Protein AF-A0A662YKA7-F1 (afdb_monomer_lite)

pLDDT: mean 82.88, std 16.12, range [30.28, 95.62]

Structure (mmCIF, N/CA/C/O backbone):
data_AF-A0A662YKA7-F1
#
_entry.id   AF-A0A662YKA7-F1
#
loop_
_atom_site.group_PDB
_atom_site.id
_atom_site.type_symbol
_atom_site.label_atom_id
_atom_site.label_alt_id
_atom_site.label_comp_id
_atom_site.label_asym_id
_atom_site.label_entity_id
_atom_site.label_seq_id
_atom_site.pdbx_PDB_ins_code
_atom_site.Cartn_x
_atom_site.Cartn_y
_atom_site.Cartn_z
_atom_site.occupancy
_atom_site.B_iso_or_equiv
_atom_site.auth_seq_id
_atom_site.auth_comp_id
_atom_site.auth_asym_id
_atom_site.auth_atom_id
_atom_site.pdbx_PDB_model_num
ATOM 1 N N . MET A 1 1 ? -11.722 -20.634 18.223 1.00 61.16 1 MET A N 1
ATOM 2 C CA . MET A 1 1 ? -13.025 -20.265 18.820 1.00 61.16 1 MET A CA 1
ATOM 3 C C . MET A 1 1 ? -14.072 -19.849 17.788 1.00 61.16 1 MET A C 1
ATOM 5 O O . MET A 1 1 ? -15.154 -20.411 17.823 1.00 61.16 1 MET A O 1
ATOM 9 N N . ALA A 1 2 ? -13.767 -18.965 16.828 1.00 63.75 2 ALA A N 1
ATOM 10 C CA . ALA A 1 2 ? -14.733 -18.543 15.795 1.00 63.75 2 ALA A CA 1
ATOM 11 C C . ALA A 1 2 ? -15.290 -19.673 14.901 1.00 63.75 2 ALA A C 1
ATOM 13 O O . ALA A 1 2 ? -16.371 -19.539 14.342 1.00 63.75 2 ALA A O 1
ATOM 14 N N . LEU A 1 3 ? -14.567 -20.791 14.784 1.00 74.19 3 LEU A N 1
ATOM 15 C CA . LEU A 1 3 ? -14.974 -21.953 13.986 1.00 74.19 3 LEU A CA 1
ATOM 16 C C . LEU A 1 3 ? -15.936 -22.905 14.723 1.00 74.19 3 LEU A C 1
ATOM 18 O O . LEU A 1 3 ? -16.463 -23.830 14.107 1.00 74.19 3 LEU A O 1
ATOM 22 N N . PHE A 1 4 ? -16.160 -22.723 16.031 1.00 76.31 4 PHE A N 1
ATOM 23 C CA . PHE A 1 4 ? -17.068 -23.596 16.776 1.00 76.31 4 PHE A CA 1
ATOM 24 C C . PHE A 1 4 ? -18.517 -23.339 16.360 1.00 76.31 4 PHE A C 1
ATOM 26 O O . PHE A 1 4 ? -18.949 -22.191 16.255 1.00 76.31 4 PHE A O 1
ATOM 33 N N . LYS A 1 5 ? -19.277 -24.421 16.161 1.00 73.88 5 LYS A N 1
ATOM 34 C CA . LYS A 1 5 ? -20.670 -24.381 15.683 1.00 73.88 5 LYS A CA 1
ATOM 35 C C . LYS A 1 5 ? -21.595 -23.545 16.573 1.00 73.88 5 LYS A C 1
ATOM 37 O O . LYS A 1 5 ? -22.548 -22.974 16.066 1.00 73.88 5 LYS A O 1
ATOM 42 N N . GLU A 1 6 ? -21.285 -23.446 17.861 1.00 74.75 6 GLU A N 1
ATOM 43 C CA . GLU A 1 6 ? -22.050 -22.671 18.846 1.00 74.75 6 GLU A CA 1
ATOM 44 C C . GLU A 1 6 ? -21.723 -21.171 18.815 1.00 74.75 6 GLU A C 1
ATOM 46 O O . GLU A 1 6 ? -22.571 -20.340 19.118 1.00 74.75 6 GLU A O 1
ATOM 51 N N . VAL A 1 7 ? -20.499 -20.809 18.414 1.00 73.62 7 VAL A N 1
ATOM 52 C CA . VAL A 1 7 ? -20.004 -19.419 18.423 1.00 73.62 7 VAL A CA 1
ATOM 53 C C . VAL A 1 7 ? -20.185 -18.751 17.060 1.00 73.62 7 VAL A C 1
ATOM 55 O O . VAL A 1 7 ? -20.406 -17.545 16.984 1.00 73.62 7 VAL A O 1
ATOM 58 N N . ARG A 1 8 ? -20.135 -19.528 15.972 1.00 74.31 8 ARG A N 1
ATOM 59 C CA . ARG A 1 8 ? -20.314 -19.039 14.596 1.00 74.31 8 ARG A CA 1
ATOM 60 C C . ARG A 1 8 ? -21.609 -18.227 14.387 1.00 74.31 8 ARG A C 1
ATOM 62 O O . ARG A 1 8 ? -21.513 -17.179 13.752 1.00 74.31 8 ARG A O 1
ATOM 69 N N . PRO A 1 9 ? -22.784 -18.622 14.921 1.00 77.75 9 PRO A N 1
ATOM 70 C CA . PRO A 1 9 ? -24.023 -17.862 14.746 1.00 77.75 9 PRO A CA 1
ATOM 71 C C . PRO A 1 9 ? -24.015 -16.504 15.454 1.00 77.75 9 PRO A C 1
ATOM 73 O O . PRO A 1 9 ? -24.740 -15.606 15.043 1.00 77.75 9 PRO A O 1
ATOM 76 N N . LEU A 1 10 ? -23.192 -16.338 16.498 1.00 79.00 10 LEU A N 1
ATOM 77 C CA . LEU A 1 10 ? -23.115 -15.093 17.266 1.00 79.00 10 LEU A CA 1
ATOM 78 C C . LEU A 1 10 ? -22.392 -13.977 16.506 1.00 79.00 10 LEU A C 1
ATOM 80 O O . LEU A 1 10 ? -22.532 -12.818 16.877 1.00 79.00 10 LEU A O 1
ATOM 84 N N . GLN A 1 11 ? -21.579 -14.317 15.494 1.00 83.44 11 GLN A N 1
ATOM 85 C CA . GLN A 1 11 ? -20.834 -13.377 14.637 1.00 83.44 11 GLN A CA 1
ATOM 86 C C . GLN A 1 11 ? -19.984 -12.323 15.390 1.00 83.44 11 GLN A C 1
ATOM 88 O O . GLN A 1 11 ? -19.482 -11.372 14.794 1.00 83.44 11 GLN A O 1
ATOM 93 N N . ALA A 1 12 ? -19.748 -12.518 16.692 1.00 84.50 12 ALA A N 1
ATOM 94 C CA . ALA A 1 12 ? -19.084 -11.545 17.556 1.00 84.50 12 ALA A CA 1
ATOM 95 C C . ALA A 1 12 ? -17.594 -11.371 17.222 1.00 84.50 12 ALA A C 1
ATOM 97 O O . ALA A 1 12 ? -17.063 -10.266 17.277 1.00 84.50 12 ALA A O 1
ATOM 98 N N . ILE A 1 13 ? -16.913 -12.460 16.849 1.00 87.19 13 ILE A N 1
ATOM 99 C CA . ILE A 1 13 ? -15.473 -12.427 16.554 1.00 87.19 13 ILE A CA 1
ATOM 100 C C . ILE A 1 13 ? -15.194 -11.694 15.229 1.00 87.19 13 ILE A C 1
ATOM 102 O O . ILE A 1 13 ? -14.346 -10.804 15.225 1.00 87.19 13 ILE A O 1
ATOM 106 N N . PRO A 1 14 ? -15.902 -11.990 14.121 1.00 88.69 14 PRO A N 1
ATOM 107 C CA . PRO A 1 14 ? -15.764 -11.231 12.879 1.00 88.69 14 PRO A CA 1
ATOM 108 C C . PRO A 1 14 ? -16.039 -9.737 13.042 1.00 88.69 14 PRO A C 1
ATOM 110 O O . PRO A 1 14 ? -15.255 -8.936 12.541 1.00 88.69 14 PRO A O 1
ATOM 113 N N . ALA A 1 15 ? -17.067 -9.365 13.812 1.00 88.06 15 ALA A N 1
ATOM 114 C CA . ALA A 1 15 ? -17.384 -7.966 14.097 1.00 88.06 15 ALA A CA 1
ATOM 115 C C . ALA A 1 15 ? -16.262 -7.230 14.856 1.00 88.06 15 ALA A C 1
ATOM 117 O O . ALA A 1 15 ? -16.039 -6.045 14.620 1.00 88.06 15 ALA A O 1
ATOM 118 N N . GLU A 1 16 ? -15.533 -7.916 15.741 1.00 90.88 16 GLU A N 1
ATOM 119 C CA . GLU A 1 16 ? -14.394 -7.331 16.459 1.00 90.88 16 GLU A CA 1
ATOM 120 C C . GLU A 1 16 ? -13.171 -7.135 15.552 1.00 90.88 16 GLU A C 1
ATOM 122 O O . GLU A 1 16 ? -12.475 -6.127 15.657 1.00 90.88 16 GLU A O 1
ATOM 127 N N . LEU A 1 17 ? -12.914 -8.086 14.651 1.00 91.44 17 LEU A N 1
ATOM 128 C CA . LEU A 1 17 ? -11.719 -8.093 13.801 1.00 91.44 17 LEU A CA 1
ATOM 129 C C . LEU A 1 17 ? -11.753 -7.061 12.672 1.00 91.44 17 LEU A C 1
ATOM 131 O O . LEU A 1 17 ? -10.695 -6.648 12.212 1.00 91.44 17 LEU A O 1
ATOM 135 N N . VAL A 1 18 ? -12.942 -6.648 12.232 1.00 92.38 18 VAL A N 1
ATOM 136 C CA . VAL A 1 18 ? -13.120 -5.644 11.167 1.00 92.38 18 VAL A CA 1
ATOM 137 C C . VAL A 1 18 ? -13.292 -4.220 11.701 1.00 92.38 18 VAL A C 1
ATOM 139 O O . VAL A 1 18 ? -13.628 -3.310 10.945 1.00 92.38 18 VAL A O 1
ATOM 142 N N . LYS A 1 19 ? -13.076 -3.990 13.002 1.00 90.88 19 LYS A N 1
ATOM 143 C CA . LYS A 1 19 ? -13.118 -2.633 13.559 1.00 90.88 19 LYS A CA 1
ATOM 144 C C . LYS A 1 19 ? -11.993 -1.779 12.963 1.00 90.88 19 LYS A C 1
ATOM 146 O O . LYS A 1 19 ? -10.846 -2.223 12.987 1.00 90.88 19 LYS A O 1
ATOM 151 N N . PRO A 1 20 ? -12.278 -0.553 12.485 1.00 89.25 20 PRO A N 1
ATOM 152 C CA . PRO A 1 20 ? -11.270 0.306 11.872 1.00 89.25 20 PRO A CA 1
ATOM 153 C C . PRO A 1 20 ? -10.038 0.509 12.758 1.00 89.25 20 PRO A C 1
ATOM 155 O O . PRO A 1 20 ? -10.152 0.787 13.958 1.00 89.25 20 PRO A O 1
ATOM 158 N N . LEU A 1 21 ? -8.855 0.406 12.151 1.00 88.00 21 LEU A N 1
ATOM 159 C CA . LEU A 1 21 ? -7.598 0.700 12.830 1.00 88.00 21 LEU A CA 1
ATOM 160 C C . LEU A 1 21 ? -7.509 2.193 13.145 1.00 88.00 21 LEU A C 1
ATOM 162 O O . LEU A 1 21 ? -7.836 3.048 12.323 1.00 88.00 21 LEU A O 1
ATOM 166 N N . LYS A 1 22 ? -7.015 2.517 14.339 1.00 86.81 22 LYS A N 1
ATOM 167 C CA . LYS A 1 22 ? -6.680 3.900 14.689 1.00 86.81 22 LYS A CA 1
ATOM 168 C C . LYS A 1 22 ? -5.364 4.291 13.997 1.00 86.81 22 LYS A C 1
ATOM 170 O O . LYS A 1 22 ? -4.487 3.433 13.874 1.00 86.81 22 LYS A O 1
ATOM 175 N N . PRO A 1 23 ? -5.162 5.566 13.624 1.00 76.69 23 PRO A N 1
ATOM 176 C CA . PRO A 1 23 ? -3.974 6.004 12.879 1.00 76.69 23 PRO A CA 1
ATOM 177 C C . PRO A 1 23 ? -2.643 5.775 13.619 1.00 76.69 23 PRO A C 1
ATOM 179 O O . PRO A 1 23 ? -1.608 5.632 12.984 1.00 76.69 23 PRO A O 1
ATOM 182 N N . ASN A 1 24 ? -2.664 5.664 14.952 1.00 82.88 24 ASN A N 1
ATOM 183 C CA . ASN A 1 24 ? -1.485 5.383 15.782 1.00 82.88 24 ASN A CA 1
ATOM 184 C C . ASN A 1 24 ? -1.532 3.981 16.424 1.00 82.88 24 ASN A C 1
ATOM 186 O O . ASN A 1 24 ? -1.168 3.794 17.586 1.00 82.88 24 ASN A O 1
ATOM 190 N N . THR A 1 25 ? -2.085 2.997 15.713 1.00 89.19 25 THR A N 1
ATOM 191 C CA . THR A 1 25 ? -2.123 1.617 16.215 1.00 89.19 25 THR A CA 1
ATOM 192 C C . THR A 1 25 ? -0.706 1.030 16.195 1.00 89.19 25 THR A C 1
ATOM 194 O O . THR A 1 25 ? -0.018 1.155 15.186 1.00 89.19 25 THR A O 1
ATOM 197 N N . PRO A 1 26 ? -0.235 0.376 17.272 1.00 92.88 26 PRO A N 1
ATOM 198 C CA . PRO A 1 26 ? 1.080 -0.251 17.261 1.00 92.88 26 PRO A CA 1
ATOM 199 C C . PRO A 1 26 ? 1.127 -1.404 16.250 1.00 92.88 26 PRO A C 1
ATOM 201 O O . PRO A 1 26 ? 0.223 -2.244 16.216 1.00 92.88 26 PRO A O 1
ATOM 204 N N . THR A 1 27 ? 2.224 -1.492 15.491 1.00 93.69 27 THR A N 1
ATOM 205 C CA . THR A 1 27 ? 2.413 -2.444 14.379 1.00 93.69 27 THR A CA 1
ATOM 206 C C . THR A 1 27 ? 2.017 -3.874 14.729 1.00 93.69 27 THR A C 1
ATOM 208 O O . THR A 1 27 ? 1.269 -4.508 13.993 1.00 93.69 27 THR A O 1
ATOM 211 N N . ARG A 1 28 ? 2.462 -4.380 15.885 1.00 94.38 28 ARG A N 1
ATOM 212 C CA . ARG A 1 28 ? 2.189 -5.759 16.315 1.00 94.38 28 ARG A CA 1
ATO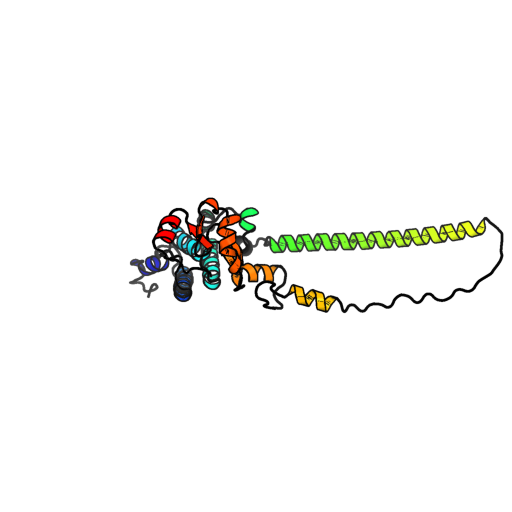M 213 C C . ARG A 1 28 ? 0.695 -6.041 16.490 1.00 94.38 28 ARG A C 1
ATOM 215 O O . ARG A 1 28 ? 0.243 -7.136 16.163 1.00 94.38 28 ARG A O 1
ATOM 222 N N . LEU A 1 29 ? -0.061 -5.076 17.016 1.00 93.25 29 LEU A N 1
ATOM 223 C CA . LEU A 1 29 ? -1.500 -5.223 17.226 1.00 93.25 29 LEU A CA 1
ATOM 224 C C . LEU A 1 29 ? -2.238 -5.235 15.886 1.00 93.25 29 LEU A C 1
ATOM 226 O O . LEU A 1 29 ? -3.025 -6.147 15.644 1.00 93.25 29 LEU A O 1
ATOM 230 N N . ALA A 1 30 ? -1.930 -4.268 15.016 1.00 94.00 30 ALA A N 1
ATOM 231 C CA . ALA A 1 30 ? -2.514 -4.189 13.681 1.00 94.00 30 ALA A CA 1
ATOM 232 C C . ALA A 1 30 ? -2.226 -5.465 12.877 1.00 94.00 30 ALA A C 1
ATOM 234 O O . ALA A 1 30 ? -3.142 -6.072 12.330 1.00 94.00 30 ALA A O 1
ATOM 235 N N . LEU A 1 31 ? -0.972 -5.928 12.880 1.00 94.12 31 LEU A N 1
ATOM 236 C CA . LEU A 1 31 ? -0.570 -7.139 12.169 1.00 94.12 31 LEU A CA 1
ATOM 237 C C . LEU A 1 31 ? -1.308 -8.377 12.695 1.00 94.12 31 LEU A C 1
ATOM 239 O O . LEU A 1 31 ? -1.876 -9.121 11.905 1.00 94.12 31 LEU A O 1
ATOM 243 N N . SER A 1 32 ? -1.393 -8.547 14.020 1.00 94.62 32 SER A N 1
ATOM 244 C CA . SER A 1 32 ? -2.099 -9.686 14.627 1.00 94.62 32 SER A CA 1
ATOM 245 C C . SER A 1 32 ? -3.585 -9.713 14.248 1.00 94.62 32 SER A C 1
ATOM 247 O O . SER A 1 32 ? -4.139 -10.775 13.968 1.00 94.62 32 SER A O 1
ATOM 249 N N . GLN A 1 33 ? -4.246 -8.550 14.226 1.00 94.19 33 GLN A N 1
ATOM 250 C CA . GLN A 1 33 ? -5.646 -8.438 13.805 1.00 94.19 33 GLN A CA 1
ATOM 251 C C . GLN A 1 33 ? -5.818 -8.793 12.326 1.00 94.19 33 GLN A C 1
ATOM 253 O O . GLN A 1 33 ? -6.716 -9.562 11.983 1.00 94.19 33 GLN A O 1
ATOM 258 N N . LEU A 1 34 ? -4.931 -8.289 11.464 1.00 95.31 34 LEU A N 1
ATOM 259 C CA . LEU A 1 34 ? -4.951 -8.581 10.034 1.00 95.31 34 LEU A CA 1
ATOM 260 C C . LEU A 1 34 ? -4.687 -10.059 9.730 1.00 95.31 34 LEU A C 1
ATOM 262 O O . LEU A 1 34 ? -5.389 -10.640 8.911 1.00 95.31 34 LEU A O 1
ATOM 266 N N . GLU A 1 35 ? -3.716 -10.690 10.384 1.00 95.06 35 GLU A N 1
ATOM 267 C CA . GLU A 1 35 ? -3.405 -12.110 10.183 1.00 95.06 35 GLU A CA 1
ATOM 268 C C . GLU A 1 35 ? -4.559 -13.016 10.632 1.00 95.06 35 GLU A C 1
ATOM 270 O O . GLU A 1 35 ? -4.900 -13.991 9.954 1.00 95.06 35 GLU A O 1
ATOM 275 N N . LEU A 1 36 ? -5.207 -12.675 11.753 1.00 94.81 36 LEU A N 1
ATOM 276 C CA . LEU A 1 36 ? -6.408 -13.369 12.217 1.00 94.81 36 LEU A CA 1
ATOM 277 C C . LEU A 1 36 ? -7.569 -13.200 11.236 1.00 94.81 36 LEU A C 1
ATOM 279 O O . LEU A 1 36 ? -8.245 -14.184 10.927 1.00 94.81 36 LEU A O 1
ATOM 283 N N . LEU A 1 37 ? -7.777 -11.983 10.728 1.00 94.31 37 LEU A N 1
ATOM 284 C CA . LEU A 1 37 ? -8.770 -11.705 9.697 1.00 94.31 37 LEU A CA 1
ATOM 285 C C . LEU A 1 37 ? -8.476 -12.508 8.424 1.00 94.31 37 LEU A C 1
ATOM 287 O O . LEU A 1 37 ? -9.362 -13.200 7.932 1.00 94.31 37 LEU A O 1
ATOM 291 N N . GLU A 1 38 ? -7.236 -12.486 7.924 1.00 94.75 38 GLU A N 1
ATOM 292 C CA . GLU A 1 38 ? -6.816 -13.214 6.721 1.00 94.75 38 GLU A CA 1
ATOM 293 C C . GLU A 1 38 ? -7.108 -14.715 6.853 1.00 94.75 38 GLU A C 1
ATOM 295 O O . GLU A 1 38 ? -7.642 -15.338 5.930 1.00 94.75 38 GLU A O 1
ATOM 300 N N . ARG A 1 39 ? -6.7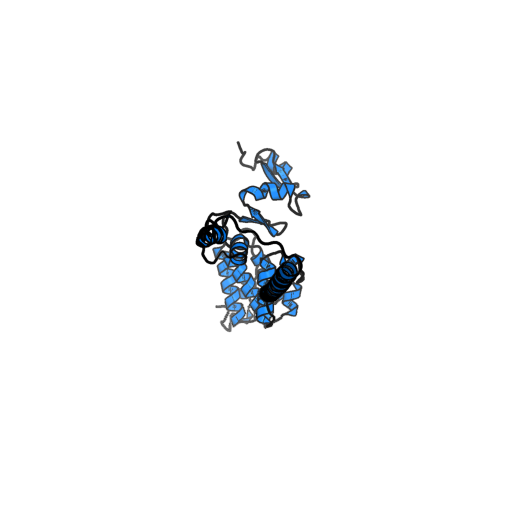81 -15.304 8.009 1.00 93.75 39 ARG A N 1
ATOM 301 C CA . ARG A 1 39 ? -7.002 -16.728 8.269 1.00 93.75 39 ARG A CA 1
ATOM 302 C C . ARG A 1 39 ? -8.490 -17.064 8.358 1.00 93.75 39 ARG A C 1
ATOM 304 O O . ARG A 1 39 ? -8.956 -17.960 7.660 1.00 93.75 39 ARG A O 1
ATOM 311 N N . LEU A 1 40 ? -9.248 -16.329 9.170 1.00 91.38 40 LEU A N 1
ATOM 312 C CA . LEU A 1 40 ? -10.671 -16.608 9.374 1.00 91.38 40 LEU A CA 1
ATOM 313 C C . LEU A 1 40 ? -11.517 -16.317 8.132 1.00 91.38 40 LEU A C 1
ATOM 315 O O . LEU A 1 40 ? -12.518 -16.992 7.915 1.00 91.38 40 LEU A O 1
ATOM 319 N N . LEU A 1 41 ? -11.112 -15.368 7.289 1.00 91.69 41 LEU A N 1
ATOM 320 C CA . LEU A 1 41 ? -11.785 -15.069 6.027 1.00 91.69 41 LEU A CA 1
ATOM 321 C C . LEU A 1 41 ? -11.654 -16.215 5.005 1.00 91.69 41 LEU A C 1
ATOM 323 O O . LEU A 1 41 ? -12.568 -16.436 4.198 1.00 91.69 41 LEU A O 1
ATOM 327 N N . LYS A 1 42 ? -10.538 -16.960 5.039 1.00 90.62 42 LYS A N 1
ATOM 328 C CA . LYS A 1 42 ? -10.350 -18.183 4.237 1.00 90.62 42 LYS A CA 1
ATOM 329 C C . LYS A 1 42 ? -11.263 -19.309 4.728 1.00 90.62 42 LYS A C 1
ATOM 331 O O . LYS A 1 42 ? -11.902 -19.947 3.898 1.00 90.62 42 LYS A O 1
ATOM 336 N N . ASP A 1 43 ? -11.376 -19.482 6.044 1.00 88.19 43 ASP A N 1
ATOM 337 C CA . ASP A 1 43 ? -12.120 -20.593 6.653 1.00 88.19 43 ASP A CA 1
ATOM 338 C C . ASP A 1 43 ? -13.646 -20.374 6.680 1.00 88.19 43 ASP A C 1
ATOM 340 O O . ASP A 1 43 ? -14.418 -21.291 6.405 1.00 88.19 43 ASP A O 1
ATOM 344 N N . LEU A 1 44 ? -14.101 -19.169 7.040 1.00 85.38 44 LEU A N 1
ATOM 345 C CA . LEU A 1 44 ? -15.524 -18.857 7.240 1.00 85.38 44 LEU A CA 1
ATOM 346 C C . LEU A 1 44 ? -16.197 -18.265 6.000 1.00 85.38 44 LEU A C 1
ATOM 348 O O . LEU A 1 44 ? -17.415 -18.362 5.858 1.00 85.38 44 LEU A O 1
ATOM 352 N N . GLY A 1 45 ? -15.417 -17.633 5.124 1.00 86.50 45 GLY A N 1
ATOM 353 C CA . GLY A 1 45 ? -15.932 -16.880 3.988 1.00 86.50 45 GLY A CA 1
ATOM 354 C C . GLY A 1 45 ? -16.775 -15.666 4.371 1.00 86.50 45 GLY A C 1
ATOM 355 O O . GLY A 1 45 ? -16.665 -15.151 5.481 1.00 86.50 45 GLY A O 1
ATOM 356 N N . THR A 1 46 ? -17.574 -15.184 3.420 1.00 86.25 46 THR A N 1
ATOM 357 C CA . THR A 1 46 ? -18.445 -14.002 3.563 1.00 86.25 46 THR A CA 1
ATOM 358 C C . THR A 1 46 ? -19.917 -14.368 3.776 1.00 86.25 46 THR A C 1
ATOM 360 O O . THR A 1 46 ? -20.748 -13.498 4.011 1.00 86.25 46 THR A O 1
ATOM 363 N N . ASP A 1 47 ? -20.255 -15.657 3.718 1.00 81.56 47 ASP A N 1
ATOM 364 C CA . ASP A 1 47 ? -21.639 -16.123 3.776 1.00 81.56 47 ASP A CA 1
ATOM 365 C C . ASP A 1 47 ? -22.017 -16.477 5.218 1.00 81.56 47 ASP A C 1
ATOM 367 O O . ASP A 1 47 ? -21.531 -17.460 5.789 1.00 81.56 47 ASP A O 1
ATOM 371 N N . ASN A 1 48 ? -22.886 -15.662 5.826 1.00 77.69 48 ASN A N 1
ATOM 372 C CA . ASN A 1 48 ? -23.391 -15.835 7.198 1.00 77.69 48 ASN A CA 1
ATOM 373 C C . ASN A 1 48 ? -22.292 -15.972 8.273 1.00 77.69 48 ASN A C 1
ATOM 375 O O . ASN A 1 48 ? -22.519 -16.542 9.342 1.00 77.69 48 ASN A O 1
ATOM 379 N N . SER A 1 49 ? -21.090 -15.465 7.995 1.00 83.31 49 SER A N 1
ATOM 380 C CA . SER A 1 49 ? -19.957 -15.478 8.920 1.00 83.31 49 SER A CA 1
ATOM 381 C C . SER A 1 49 ? -19.890 -14.221 9.785 1.00 83.31 49 SER A C 1
ATOM 383 O O . SER A 1 49 ? -19.276 -14.261 10.841 1.00 83.31 49 SER A O 1
ATOM 385 N N . GLY A 1 50 ? -20.511 -13.118 9.359 1.00 85.00 50 GLY A N 1
ATOM 386 C CA . GLY A 1 50 ? -20.297 -11.781 9.921 1.00 85.00 50 GLY A CA 1
ATOM 387 C C . GLY A 1 50 ? -19.215 -10.981 9.183 1.00 85.00 50 GLY A C 1
ATOM 388 O O . GLY A 1 50 ? -19.135 -9.768 9.356 1.00 85.00 50 GLY A O 1
ATOM 389 N N . PHE A 1 51 ? -18.423 -11.617 8.309 1.00 90.81 51 PHE A N 1
ATOM 390 C CA . PHE A 1 51 ? -17.607 -10.897 7.331 1.00 90.81 51 PHE A CA 1
ATOM 391 C C . PHE A 1 51 ? -18.464 -10.538 6.122 1.00 90.81 51 PHE A C 1
ATOM 393 O O . PHE A 1 51 ? -19.042 -11.413 5.484 1.00 90.81 51 PHE A O 1
ATOM 400 N N . THR A 1 52 ? -18.521 -9.256 5.790 1.00 91.00 52 THR A N 1
ATOM 401 C CA . THR A 1 52 ? -19.179 -8.739 4.592 1.00 91.00 52 THR A CA 1
ATOM 402 C C . THR A 1 52 ? -18.130 -8.113 3.681 1.00 91.00 52 THR A C 1
ATOM 404 O O . THR A 1 52 ? -17.027 -7.782 4.114 1.00 91.00 52 THR A O 1
ATOM 407 N N . ALA A 1 53 ? -18.447 -7.956 2.393 1.00 90.44 53 ALA A N 1
ATOM 408 C CA . ALA A 1 53 ? -17.548 -7.235 1.492 1.00 90.44 53 ALA A CA 1
ATOM 409 C C . ALA A 1 53 ? -17.274 -5.816 2.010 1.00 90.44 53 ALA A C 1
ATOM 411 O O . ALA A 1 53 ? -16.123 -5.398 2.039 1.00 90.44 53 ALA A O 1
ATOM 412 N N . ASP A 1 54 ? -18.308 -5.142 2.514 1.00 91.00 54 ASP A N 1
ATOM 413 C CA . ASP A 1 54 ? -18.207 -3.784 3.039 1.00 91.00 54 ASP A CA 1
ATOM 414 C C . ASP A 1 54 ? -17.287 -3.677 4.261 1.00 91.00 54 ASP A C 1
ATOM 416 O O . ASP A 1 54 ? -16.320 -2.916 4.232 1.00 91.00 54 ASP A O 1
ATOM 420 N N . ASN A 1 55 ? -17.509 -4.483 5.306 1.00 92.44 55 ASN A N 1
ATOM 421 C CA . ASN A 1 55 ? -16.730 -4.341 6.536 1.00 92.44 55 ASN A CA 1
ATOM 422 C C . ASN A 1 55 ? -15.257 -4.741 6.351 1.00 92.44 55 ASN A C 1
ATOM 424 O O . ASN A 1 55 ? -14.364 -4.060 6.857 1.00 92.44 55 ASN A O 1
ATOM 428 N N . VAL A 1 56 ? -14.986 -5.789 5.566 1.00 94.19 56 VAL A N 1
ATOM 429 C CA . VAL A 1 56 ? -13.620 -6.228 5.265 1.00 94.19 56 VAL A CA 1
ATOM 430 C C . VAL A 1 56 ? -12.907 -5.195 4.399 1.00 94.19 56 VAL A C 1
ATOM 432 O O . VAL A 1 56 ? -11.744 -4.892 4.665 1.00 94.19 56 VAL A O 1
ATOM 435 N N . MET A 1 57 ? -13.577 -4.635 3.386 1.00 94.31 57 MET A N 1
ATOM 436 C CA . MET A 1 57 ? -12.960 -3.643 2.506 1.00 94.31 57 MET A CA 1
ATOM 437 C C . MET A 1 57 ? -12.705 -2.320 3.222 1.00 94.31 57 MET A C 1
ATOM 439 O O . MET A 1 57 ? -11.597 -1.803 3.113 1.00 94.31 57 MET A O 1
ATOM 443 N N . GLN A 1 58 ? -13.649 -1.803 4.014 1.00 92.56 58 GLN A N 1
ATOM 444 C CA . GLN A 1 58 ? -13.413 -0.587 4.804 1.00 92.56 58 GLN A CA 1
ATOM 445 C C . GLN A 1 58 ? -12.232 -0.753 5.769 1.00 92.56 58 GLN A C 1
ATOM 447 O O . GLN A 1 58 ? -11.361 0.116 5.847 1.00 92.56 58 GLN A O 1
ATOM 452 N N . PHE A 1 59 ? -12.159 -1.896 6.457 1.00 94.31 59 PHE A N 1
ATOM 453 C CA . PHE A 1 59 ? -11.036 -2.216 7.333 1.00 94.31 59 PHE A CA 1
ATOM 454 C C . PHE A 1 59 ? -9.707 -2.297 6.568 1.00 94.31 59 PHE A C 1
ATOM 456 O O . PHE A 1 59 ? -8.717 -1.680 6.969 1.00 94.31 59 PHE A O 1
ATOM 463 N N . ALA A 1 60 ? -9.679 -3.025 5.448 1.00 94.19 60 ALA A N 1
ATOM 464 C CA . ALA A 1 60 ? -8.475 -3.198 4.646 1.00 94.19 60 ALA A CA 1
ATOM 465 C C . ALA A 1 60 ? -7.983 -1.871 4.049 1.00 94.19 60 ALA A C 1
ATOM 467 O O . ALA A 1 60 ? -6.781 -1.619 4.061 1.00 94.19 60 ALA A O 1
ATOM 468 N N . MET A 1 61 ? -8.891 -0.997 3.602 1.00 91.75 61 MET A N 1
ATOM 469 C CA . MET A 1 61 ? -8.555 0.342 3.108 1.00 91.75 61 MET A CA 1
ATOM 470 C C . MET A 1 61 ? -7.877 1.194 4.186 1.00 91.75 61 MET A C 1
ATOM 472 O O . MET A 1 61 ? -6.860 1.823 3.904 1.00 91.75 61 MET A O 1
ATOM 476 N N . GLY A 1 62 ? -8.361 1.149 5.433 1.00 90.75 62 GLY A N 1
ATOM 477 C CA . GLY A 1 62 ? -7.686 1.805 6.559 1.00 90.75 62 GLY A CA 1
ATOM 478 C C . GLY A 1 62 ? -6.308 1.202 6.860 1.00 90.75 62 GLY A C 1
ATOM 479 O O . GLY A 1 62 ? -5.350 1.921 7.139 1.00 90.75 62 GLY A O 1
ATOM 480 N N . ALA A 1 63 ? -6.164 -0.119 6.741 1.00 92.81 63 ALA A N 1
ATOM 481 C CA . ALA A 1 63 ? -4.886 -0.795 6.954 1.00 92.81 63 ALA A CA 1
ATOM 482 C C . ALA A 1 63 ? -3.832 -0.489 5.870 1.00 92.81 63 ALA A C 1
ATOM 484 O O . ALA A 1 63 ? -2.634 -0.550 6.154 1.00 92.81 63 ALA A O 1
ATOM 485 N N . LEU A 1 64 ? -4.242 -0.108 4.652 1.00 91.19 64 LEU A N 1
ATOM 486 C CA . LEU A 1 64 ? -3.324 0.336 3.591 1.00 91.19 64 LEU A CA 1
ATOM 487 C C . LEU A 1 64 ? -2.611 1.657 3.923 1.00 91.19 64 LEU A C 1
ATOM 489 O O . LEU A 1 64 ? -1.549 1.932 3.356 1.00 91.19 64 LEU A O 1
ATOM 493 N N . GLU A 1 65 ? -3.163 2.457 4.836 1.00 88.81 65 GLU A N 1
ATOM 494 C CA . GLU A 1 65 ? -2.593 3.739 5.270 1.00 88.81 65 GLU A CA 1
ATOM 495 C C . GLU A 1 65 ? -1.627 3.591 6.458 1.00 88.81 65 GLU A C 1
ATOM 497 O O . GLU A 1 65 ? -0.959 4.549 6.843 1.00 88.81 65 GLU A O 1
ATOM 502 N N . HIS A 1 66 ? -1.488 2.383 7.013 1.00 91.12 66 HIS A N 1
ATOM 503 C CA . HIS A 1 66 ? -0.606 2.120 8.146 1.00 91.12 66 HIS A CA 1
ATOM 504 C C . HIS A 1 66 ? 0.879 2.356 7.801 1.00 91.12 66 HIS A C 1
ATOM 506 O O . HIS A 1 66 ? 1.329 2.081 6.686 1.00 91.12 66 HIS A O 1
ATOM 512 N N . SER A 1 67 ? 1.674 2.824 8.769 1.00 87.44 67 SER A N 1
ATOM 513 C CA . SER A 1 67 ? 3.094 3.179 8.587 1.00 87.44 67 SER A CA 1
ATOM 514 C C . SER A 1 67 ? 4.011 1.974 8.332 1.00 87.44 67 SER A C 1
ATOM 516 O O . SER A 1 67 ? 4.931 2.064 7.518 1.00 87.44 67 SER A O 1
ATOM 518 N N . ALA A 1 68 ? 3.730 0.834 8.964 1.00 89.69 68 ALA A N 1
ATOM 519 C CA . ALA A 1 68 ? 4.462 -0.422 8.772 1.00 89.69 68 ALA A CA 1
ATOM 520 C C . ALA A 1 68 ? 4.105 -1.134 7.454 1.00 89.69 68 ALA A C 1
ATOM 522 O O . ALA A 1 68 ? 2.926 -1.241 7.101 1.00 89.69 68 ALA A O 1
ATOM 523 N N . SER A 1 69 ? 5.110 -1.642 6.737 1.00 89.81 69 SER A N 1
ATOM 524 C CA . SER A 1 69 ? 4.941 -2.305 5.437 1.00 89.81 69 SER A CA 1
ATOM 525 C C . SER A 1 69 ? 4.271 -3.667 5.542 1.00 89.81 69 SER A C 1
ATOM 527 O O . SER A 1 69 ? 3.431 -3.984 4.704 1.00 89.81 69 SER A O 1
ATOM 529 N N . GLU A 1 70 ? 4.542 -4.423 6.599 1.00 91.75 70 GLU A N 1
ATOM 530 C CA . GLU A 1 70 ? 3.999 -5.762 6.827 1.00 91.75 70 GLU A CA 1
ATOM 531 C C . GLU A 1 70 ? 2.474 -5.730 6.994 1.00 91.75 70 GLU A C 1
ATOM 533 O O . GLU A 1 70 ? 1.755 -6.601 6.494 1.00 91.75 70 GLU A O 1
ATOM 538 N N . VAL A 1 71 ? 1.967 -4.680 7.650 1.00 93.69 71 VAL A N 1
ATOM 539 C CA . VAL A 1 71 ? 0.527 -4.442 7.815 1.00 93.69 71 VAL A CA 1
ATOM 540 C C . VAL A 1 71 ? -0.111 -4.154 6.459 1.00 93.69 71 VAL A C 1
ATOM 542 O O . VAL A 1 71 ? -1.082 -4.810 6.085 1.00 93.69 71 VAL A O 1
ATOM 545 N N . ARG A 1 72 ? 0.468 -3.237 5.676 1.00 92.12 72 ARG A N 1
ATOM 546 C CA . ARG A 1 72 ? -0.049 -2.908 4.338 1.00 92.12 72 ARG A CA 1
ATOM 547 C C . ARG A 1 72 ? -0.012 -4.108 3.397 1.00 92.12 72 ARG A C 1
ATOM 549 O O . ARG A 1 72 ? -0.960 -4.331 2.654 1.00 92.12 72 ARG A O 1
ATOM 556 N N . ASP A 1 73 ? 1.050 -4.902 3.446 1.00 91.81 73 ASP A N 1
ATOM 557 C CA . ASP A 1 73 ? 1.200 -6.087 2.604 1.00 91.81 73 ASP A CA 1
ATOM 558 C C . ASP A 1 73 ? 0.161 -7.151 2.949 1.00 91.81 73 ASP A C 1
ATOM 560 O O . ASP A 1 73 ? -0.425 -7.770 2.058 1.00 91.81 73 ASP A O 1
ATOM 564 N N . THR A 1 74 ? -0.131 -7.321 4.238 1.00 94.12 74 THR A N 1
ATOM 565 C CA . THR A 1 74 ? -1.214 -8.198 4.686 1.00 94.12 74 THR A CA 1
ATOM 566 C C . THR A 1 74 ? -2.580 -7.666 4.249 1.00 94.12 74 THR A C 1
ATOM 568 O O . THR A 1 74 ? -3.410 -8.443 3.778 1.00 94.12 74 THR A O 1
ATOM 571 N N . ALA A 1 75 ? -2.795 -6.347 4.282 1.00 95.06 75 ALA A N 1
ATOM 572 C CA . ALA A 1 75 ? -4.019 -5.729 3.773 1.00 95.06 75 ALA A CA 1
ATOM 573 C C . ALA A 1 75 ? -4.204 -5.994 2.269 1.00 95.06 75 ALA A C 1
ATOM 575 O O . ALA A 1 75 ? -5.275 -6.432 1.852 1.00 95.06 75 ALA A O 1
ATOM 576 N N . VAL A 1 76 ? -3.150 -5.831 1.459 1.00 93.75 76 VAL A N 1
ATOM 577 C CA . VAL A 1 76 ? -3.186 -6.142 0.018 1.00 93.75 76 VAL A CA 1
ATOM 578 C C . VAL A 1 76 ? -3.531 -7.616 -0.224 1.00 93.75 76 VAL A C 1
ATOM 580 O O . VAL A 1 76 ? -4.346 -7.911 -1.098 1.00 93.75 76 VAL A O 1
ATOM 583 N N . ARG A 1 77 ? -2.982 -8.557 0.562 1.00 93.88 77 ARG A N 1
ATOM 584 C CA . ARG A 1 77 ? -3.348 -9.984 0.453 1.00 93.88 77 ARG A CA 1
ATOM 585 C C . ARG A 1 77 ? -4.823 -10.232 0.769 1.00 93.88 77 ARG A C 1
ATOM 587 O O . ARG A 1 77 ? -5.470 -10.991 0.048 1.00 93.88 77 ARG A O 1
ATOM 594 N N . ILE A 1 78 ? -5.369 -9.588 1.801 1.00 94.81 78 ILE A N 1
ATOM 595 C CA . ILE A 1 78 ? -6.797 -9.680 2.149 1.00 94.81 78 ILE A CA 1
ATOM 596 C C . ILE A 1 78 ? -7.663 -9.138 1.008 1.00 94.81 78 ILE A C 1
ATOM 598 O O . ILE A 1 78 ? -8.605 -9.811 0.588 1.00 94.81 78 ILE A O 1
ATOM 602 N N . ILE A 1 79 ? -7.308 -7.984 0.439 1.00 94.62 79 ILE A N 1
ATOM 603 C CA . ILE A 1 79 ? -8.022 -7.403 -0.706 1.00 94.62 79 ILE A CA 1
ATOM 604 C C . ILE A 1 79 ? -7.969 -8.350 -1.911 1.00 94.62 79 ILE A C 1
ATOM 606 O O . ILE A 1 79 ? -8.986 -8.574 -2.558 1.00 94.62 79 ILE A O 1
ATOM 610 N N . GLN A 1 80 ? -6.828 -8.985 -2.188 1.00 92.81 80 GLN A N 1
ATOM 611 C CA . GLN A 1 80 ? -6.717 -9.999 -3.243 1.00 92.81 80 GLN A CA 1
ATOM 612 C C . GLN A 1 80 ? -7.586 -11.240 -2.976 1.00 92.81 80 GLN A C 1
ATOM 614 O O . GLN A 1 80 ? -8.142 -11.816 -3.913 1.00 92.81 80 GLN A O 1
ATOM 619 N N . ILE A 1 81 ? -7.723 -11.673 -1.717 1.00 92.44 81 ILE A N 1
ATOM 620 C CA . ILE A 1 81 ? -8.642 -12.759 -1.334 1.00 92.44 81 ILE A CA 1
ATOM 621 C C . ILE A 1 81 ? -10.089 -12.345 -1.607 1.00 92.44 81 ILE A C 1
ATOM 623 O O . ILE A 1 81 ? -10.841 -13.128 -2.189 1.00 92.44 81 ILE A O 1
ATOM 627 N N . MET A 1 82 ? -10.465 -11.119 -1.240 1.00 92.19 82 MET A N 1
ATOM 628 C CA . MET A 1 82 ? -11.800 -10.585 -1.507 1.00 92.19 82 MET A CA 1
ATOM 629 C C . MET A 1 82 ? -12.060 -10.436 -3.004 1.00 92.19 82 MET A C 1
ATOM 631 O O . MET A 1 82 ? -13.123 -10.830 -3.476 1.00 92.19 82 MET A O 1
ATOM 635 N N . TYR A 1 83 ? -11.067 -9.978 -3.766 1.00 93.12 83 TYR A N 1
ATOM 636 C CA . TYR A 1 83 ? -11.157 -9.814 -5.214 1.00 93.12 83 TYR A CA 1
ATOM 637 C C . TYR A 1 83 ? -11.456 -11.142 -5.918 1.00 93.12 83 TYR A C 1
ATOM 639 O O . TYR A 1 83 ? -12.302 -11.199 -6.805 1.00 93.12 83 TYR A O 1
ATOM 647 N N . ARG A 1 84 ? -10.832 -12.246 -5.477 1.00 90.50 84 ARG A N 1
ATOM 648 C CA . ARG A 1 84 ? -11.132 -13.588 -6.009 1.00 90.50 84 ARG A CA 1
ATOM 649 C C . ARG A 1 84 ? -12.580 -14.019 -5.776 1.00 90.50 84 ARG A C 1
ATOM 651 O O . ARG A 1 84 ? -13.105 -14.774 -6.587 1.00 90.50 84 ARG A O 1
ATOM 658 N N . LYS A 1 85 ? -13.206 -13.583 -4.678 1.00 87.25 85 LYS A N 1
ATOM 659 C CA . LYS A 1 85 ? -14.588 -13.953 -4.333 1.00 87.25 85 LYS A CA 1
ATOM 660 C C . LYS A 1 85 ? -15.614 -13.045 -4.998 1.00 87.25 85 LYS A C 1
ATOM 662 O O . LYS A 1 85 ? -16.600 -13.539 -5.531 1.00 87.25 85 LYS A O 1
ATOM 667 N N . ASN A 1 86 ? -15.396 -11.734 -4.953 1.00 87.06 86 ASN A N 1
ATOM 668 C CA . ASN A 1 86 ? -16.336 -10.751 -5.472 1.00 87.06 86 ASN A CA 1
ATOM 669 C C . ASN A 1 86 ? -15.593 -9.545 -6.067 1.00 87.06 86 ASN A C 1
ATOM 671 O O . ASN A 1 86 ? -15.296 -8.571 -5.377 1.00 87.06 86 ASN A O 1
ATOM 675 N N . LYS A 1 87 ? -15.283 -9.629 -7.367 1.00 89.06 87 LYS A N 1
ATOM 676 C CA . LYS A 1 87 ? -14.499 -8.613 -8.086 1.00 89.06 87 LYS A CA 1
ATOM 677 C C . LYS A 1 87 ? -15.175 -7.246 -8.100 1.00 89.06 87 LYS A C 1
ATOM 679 O O . LYS A 1 87 ? -14.520 -6.251 -7.813 1.00 89.06 87 LYS A O 1
ATOM 684 N N . SER A 1 88 ? -16.465 -7.195 -8.441 1.00 87.00 88 SER A N 1
ATOM 685 C CA . SER A 1 88 ? -17.190 -5.929 -8.603 1.00 87.00 88 SER A CA 1
ATOM 686 C C . SER A 1 88 ? -17.289 -5.176 -7.284 1.00 87.00 88 SER A C 1
ATOM 688 O O . SER A 1 88 ? -16.928 -4.007 -7.237 1.00 87.00 88 SER A O 1
ATOM 690 N N . ALA A 1 89 ? -17.667 -5.867 -6.204 1.00 88.50 89 ALA A N 1
ATOM 691 C CA . ALA A 1 89 ? -17.791 -5.247 -4.890 1.00 88.50 89 ALA A CA 1
ATOM 692 C C . ALA A 1 89 ? -16.463 -4.652 -4.408 1.00 88.50 89 ALA A C 1
ATOM 694 O O . ALA A 1 89 ? -16.455 -3.572 -3.845 1.00 88.50 89 ALA A O 1
ATOM 695 N N . VAL A 1 90 ? -15.330 -5.320 -4.647 1.00 90.81 90 VAL A N 1
ATOM 696 C CA . VAL A 1 90 ? -14.007 -4.814 -4.239 1.00 90.81 90 VAL A CA 1
ATOM 697 C C . VAL A 1 90 ? -13.596 -3.570 -5.027 1.00 90.81 90 VAL A C 1
ATOM 699 O O . VAL A 1 90 ? -13.026 -2.647 -4.448 1.00 90.81 90 VAL A O 1
ATOM 702 N N . LEU A 1 91 ? -13.881 -3.538 -6.331 1.00 90.50 91 LEU A N 1
ATOM 703 C CA . LEU A 1 91 ? -13.516 -2.414 -7.195 1.00 90.50 91 LEU A CA 1
ATOM 704 C C . LEU A 1 91 ? -14.281 -1.130 -6.854 1.00 90.50 91 LEU A C 1
ATOM 706 O O . LEU A 1 91 ? -13.730 -0.056 -7.052 1.00 90.50 91 LEU A O 1
ATOM 710 N N . GLU A 1 92 ? -15.489 -1.221 -6.290 1.00 91.94 92 GLU A N 1
ATOM 711 C CA . GLU A 1 92 ? -16.259 -0.045 -5.847 1.00 91.94 92 GLU A CA 1
ATOM 712 C C . GLU A 1 92 ? -15.587 0.731 -4.699 1.00 91.94 92 GLU A C 1
ATOM 714 O O . GLU A 1 92 ? -15.761 1.943 -4.598 1.00 91.94 92 GLU A O 1
ATOM 719 N N . TYR A 1 93 ? -14.784 0.068 -3.856 1.00 89.25 93 TYR A N 1
ATOM 720 C CA . TYR A 1 93 ? -14.051 0.723 -2.757 1.00 89.25 93 TYR A CA 1
ATOM 721 C C . TYR A 1 93 ? -12.700 1.298 -3.190 1.00 89.25 93 TYR A C 1
ATOM 723 O O . TYR A 1 93 ? -12.073 2.048 -2.436 1.00 89.25 93 TYR A O 1
ATOM 731 N N . LEU A 1 94 ? -12.209 0.915 -4.368 1.00 90.00 94 LEU A N 1
ATOM 732 C CA . LEU A 1 94 ? -10.889 1.287 -4.850 1.00 90.00 94 LEU A CA 1
ATOM 733 C C . LEU A 1 94 ? -10.977 2.486 -5.801 1.00 90.00 94 LEU A C 1
ATOM 735 O O . LEU A 1 94 ? -11.948 2.623 -6.542 1.00 90.00 94 LEU A O 1
ATOM 739 N N . PRO A 1 95 ? -9.951 3.355 -5.832 1.00 88.19 95 PRO A N 1
ATOM 740 C CA . PRO A 1 95 ? -9.852 4.364 -6.877 1.00 88.19 95 PRO A CA 1
ATOM 741 C C . PRO A 1 95 ? -9.805 3.704 -8.267 1.00 88.19 95 PRO A C 1
ATOM 743 O O . PRO A 1 95 ? -9.323 2.573 -8.381 1.00 88.19 95 PRO A O 1
ATOM 746 N N . PRO A 1 96 ? -10.245 4.399 -9.328 1.00 88.00 96 PRO A N 1
ATOM 747 C CA . PRO A 1 96 ? -10.211 3.858 -10.681 1.00 88.00 96 PRO A CA 1
ATOM 748 C C . PRO A 1 96 ? -8.779 3.526 -11.122 1.00 88.00 96 PRO A C 1
ATOM 750 O O . PRO A 1 96 ? -7.807 4.193 -10.734 1.00 88.00 96 PRO A O 1
ATOM 753 N N . ASP A 1 97 ? -8.664 2.473 -11.934 1.00 87.00 97 ASP A N 1
ATOM 754 C CA . ASP A 1 97 ? -7.402 1.944 -12.455 1.00 87.00 97 ASP A CA 1
ATOM 755 C C . ASP A 1 97 ? -6.867 2.796 -13.622 1.00 87.00 97 ASP A C 1
ATOM 757 O O . ASP A 1 97 ? -6.785 2.361 -14.769 1.00 87.00 97 ASP A O 1
ATOM 761 N N . ASP A 1 98 ? -6.529 4.047 -13.310 1.00 86.69 98 ASP A N 1
ATOM 762 C CA . ASP A 1 98 ? -6.005 5.031 -14.252 1.00 86.69 98 ASP A CA 1
ATOM 763 C C . ASP A 1 98 ? -4.497 5.250 -14.064 1.00 86.69 98 ASP A C 1
ATOM 765 O O . ASP A 1 98 ? -3.926 5.020 -12.992 1.00 86.69 98 ASP A O 1
ATOM 769 N N . ALA A 1 99 ? -3.843 5.816 -15.084 1.00 84.88 99 ALA A N 1
ATOM 770 C CA . ALA A 1 99 ? -2.411 6.124 -15.056 1.00 84.88 99 ALA A CA 1
ATOM 771 C C . ALA A 1 99 ? -1.991 6.989 -13.850 1.00 84.88 99 ALA A C 1
ATOM 773 O O . ALA A 1 99 ? -0.879 6.834 -13.351 1.00 84.88 99 ALA A O 1
ATOM 774 N N . ASN A 1 100 ? -2.865 7.879 -13.361 1.00 86.81 100 ASN A N 1
ATOM 775 C CA . ASN A 1 100 ? -2.589 8.704 -12.183 1.00 86.81 100 ASN A CA 1
ATOM 776 C C . ASN A 1 100 ? -2.574 7.878 -10.888 1.00 86.81 100 ASN A C 1
ATOM 778 O O . ASN A 1 100 ? -1.634 7.979 -10.105 1.00 86.81 100 ASN A O 1
ATOM 782 N N . THR A 1 101 ? -3.570 7.013 -10.686 1.00 86.44 101 THR A N 1
ATOM 783 C CA . THR A 1 101 ? -3.637 6.110 -9.528 1.00 86.44 101 THR A CA 1
ATOM 784 C C . THR A 1 101 ? -2.438 5.163 -9.517 1.00 86.44 101 THR A C 1
ATOM 786 O O . THR A 1 101 ? -1.828 4.939 -8.471 1.00 86.44 101 THR A O 1
ATOM 789 N N . ARG A 1 102 ? -2.023 4.686 -10.696 1.00 85.81 102 ARG A N 1
ATOM 790 C CA . ARG A 1 102 ? -0.841 3.832 -10.869 1.00 85.81 102 ARG A CA 1
ATOM 791 C C . ARG A 1 102 ? 0.505 4.537 -10.673 1.00 85.81 102 ARG A C 1
ATOM 793 O O . ARG A 1 102 ? 1.516 3.850 -10.557 1.00 85.81 102 ARG A O 1
ATOM 800 N N . ARG A 1 103 ? 0.558 5.874 -10.572 1.00 83.38 103 ARG A N 1
ATOM 801 C CA . ARG A 1 103 ? 1.779 6.568 -10.104 1.00 83.38 103 ARG A CA 1
ATOM 802 C C . ARG A 1 103 ? 2.098 6.209 -8.660 1.00 83.38 103 ARG A C 1
ATOM 804 O O . ARG A 1 103 ? 3.257 6.208 -8.260 1.00 83.38 103 ARG A O 1
ATOM 811 N N . ASN A 1 104 ? 1.074 5.891 -7.872 1.00 84.12 104 ASN A N 1
ATOM 812 C CA . ASN A 1 104 ? 1.272 5.393 -6.529 1.00 84.12 104 ASN A CA 1
ATOM 813 C C . ASN A 1 104 ? 1.637 3.903 -6.581 1.00 84.12 104 ASN A C 1
ATOM 815 O O . ASN A 1 104 ? 0.839 3.060 -6.998 1.00 84.12 104 ASN A O 1
ATOM 819 N N . ILE A 1 105 ? 2.837 3.588 -6.094 1.00 85.81 105 ILE A N 1
ATOM 820 C CA . ILE A 1 105 ? 3.427 2.244 -6.121 1.00 85.81 105 ILE A CA 1
ATOM 821 C C . ILE A 1 105 ? 2.534 1.216 -5.387 1.00 85.81 105 ILE A C 1
ATOM 823 O O . ILE A 1 105 ? 2.496 0.048 -5.779 1.00 85.81 105 ILE A O 1
ATOM 827 N N . LEU A 1 106 ? 1.737 1.643 -4.392 1.00 86.44 106 LEU A N 1
ATOM 828 C CA . LEU A 1 106 ? 0.740 0.793 -3.722 1.00 86.44 106 LEU A CA 1
ATOM 829 C C . LEU A 1 106 ? -0.298 0.258 -4.685 1.00 86.44 106 LEU A C 1
ATOM 831 O O . LEU A 1 106 ? -0.500 -0.952 -4.786 1.00 86.44 106 LEU A O 1
ATOM 835 N N . TYR A 1 107 ? -0.947 1.180 -5.379 1.00 88.88 107 TYR A N 1
ATOM 836 C CA . TYR A 1 107 ? -2.025 0.851 -6.283 1.00 88.88 107 TYR A CA 1
ATOM 837 C C . TYR A 1 107 ? -1.483 0.140 -7.516 1.00 88.88 107 TYR A C 1
ATOM 839 O O . TYR A 1 107 ? -2.063 -0.864 -7.907 1.00 88.88 107 TYR A O 1
ATOM 847 N N . LYS A 1 108 ? -0.321 0.551 -8.044 1.00 88.12 108 LYS A N 1
ATOM 848 C CA . LYS A 1 108 ? 0.371 -0.169 -9.126 1.00 88.12 108 LYS A CA 1
ATOM 849 C C . LYS A 1 108 ? 0.559 -1.651 -8.789 1.00 88.12 108 LYS A C 1
ATOM 851 O O . LYS A 1 108 ? 0.051 -2.510 -9.501 1.00 88.12 108 LYS A O 1
ATOM 856 N N . ASN A 1 109 ? 1.211 -1.953 -7.664 1.00 87.69 109 ASN A N 1
ATOM 857 C CA . ASN A 1 109 ? 1.479 -3.335 -7.256 1.00 87.69 109 ASN A CA 1
ATOM 858 C C . ASN A 1 109 ? 0.200 -4.124 -6.947 1.00 87.69 109 ASN A C 1
ATOM 860 O O . ASN A 1 109 ? 0.126 -5.324 -7.212 1.00 87.69 109 ASN A O 1
ATOM 864 N N . MET A 1 110 ? -0.814 -3.463 -6.388 1.00 90.44 110 MET A N 1
ATOM 865 C CA . MET A 1 110 ? -2.101 -4.085 -6.096 1.00 90.44 110 MET A CA 1
ATOM 866 C C . MET A 1 110 ? -2.880 -4.424 -7.377 1.00 90.44 110 MET A C 1
ATOM 868 O O . MET A 1 110 ? -3.325 -5.563 -7.515 1.00 90.44 110 MET A O 1
ATOM 872 N N . PHE A 1 111 ? -2.982 -3.490 -8.329 1.00 91.38 111 PHE A N 1
ATOM 873 C CA . PHE A 1 111 ? -3.633 -3.702 -9.626 1.00 91.38 111 PHE A CA 1
ATOM 874 C C . PHE A 1 111 ? -2.878 -4.708 -10.494 1.00 91.38 111 PHE A C 1
ATOM 876 O O . PHE A 1 111 ? -3.505 -5.560 -11.120 1.00 91.38 111 PHE A O 1
ATOM 883 N N . ASP A 1 112 ? -1.544 -4.699 -10.473 1.00 89.38 112 ASP A N 1
ATOM 884 C CA . ASP A 1 112 ? -0.745 -5.758 -11.095 1.00 89.38 112 ASP A CA 1
ATOM 885 C C . ASP A 1 112 ? -1.004 -7.116 -10.422 1.00 89.38 112 ASP A C 1
ATOM 887 O O . ASP A 1 112 ? -1.066 -8.149 -11.090 1.00 89.38 112 ASP A O 1
ATOM 891 N N . GLY A 1 113 ? -1.227 -7.133 -9.105 1.00 89.06 113 GLY A N 1
ATOM 892 C CA . GLY A 1 113 ? -1.702 -8.309 -8.380 1.00 89.06 113 GLY A CA 1
ATOM 893 C C . GLY A 1 113 ? -3.053 -8.819 -8.890 1.00 89.06 113 GLY A C 1
ATOM 894 O O . GLY A 1 113 ? -3.204 -10.021 -9.101 1.00 89.06 113 GLY A O 1
ATOM 895 N N . PHE A 1 114 ? -4.018 -7.932 -9.147 1.00 91.94 114 PHE A N 1
ATOM 896 C CA . PHE A 1 114 ? -5.306 -8.313 -9.741 1.00 91.94 114 PHE A CA 1
ATOM 897 C C . PHE A 1 114 ? -5.155 -8.810 -11.179 1.00 91.94 114 PHE A C 1
ATOM 899 O O . PHE A 1 114 ? -5.732 -9.837 -11.521 1.00 91.94 114 PHE A O 1
ATOM 906 N N . ALA A 1 115 ? -4.313 -8.163 -11.990 1.00 90.00 115 ALA A N 1
ATOM 907 C CA . ALA A 1 115 ? -4.010 -8.614 -13.345 1.00 90.00 115 ALA A CA 1
ATOM 908 C C . ALA A 1 115 ? -3.448 -10.045 -13.349 1.00 90.00 115 ALA A C 1
ATOM 910 O O . ALA A 1 115 ? -3.912 -10.878 -14.126 1.00 90.00 115 ALA A O 1
ATOM 911 N N . LYS A 1 116 ? -2.541 -10.371 -12.412 1.00 88.94 116 LYS A N 1
ATOM 912 C CA . LYS A 1 116 ? -2.032 -11.743 -12.226 1.00 88.94 116 LYS A CA 1
ATOM 913 C C . LYS A 1 116 ? -3.139 -12.735 -11.861 1.00 88.94 116 LYS A C 1
ATOM 915 O O . LYS A 1 116 ? -3.121 -13.857 -12.354 1.00 88.94 116 LYS A O 1
ATOM 920 N N . ILE A 1 117 ? -4.093 -12.343 -11.011 1.00 88.50 117 ILE A N 1
ATOM 921 C CA . ILE A 1 117 ? -5.244 -13.191 -10.648 1.00 88.50 117 ILE A CA 1
ATOM 922 C C . ILE A 1 117 ? -6.149 -13.433 -11.864 1.00 88.50 117 ILE A C 1
ATOM 924 O O . ILE A 1 117 ? -6.658 -14.538 -12.036 1.00 88.50 117 ILE A O 1
ATOM 928 N N . ASP A 1 118 ? -6.310 -12.425 -12.716 1.00 87.19 118 ASP A N 1
ATOM 929 C CA . ASP A 1 118 ? -7.102 -12.487 -13.946 1.00 87.19 118 ASP A CA 1
ATOM 930 C C . ASP A 1 118 ? -6.373 -13.155 -15.124 1.00 87.19 118 ASP A C 1
ATOM 932 O O . ASP A 1 118 ? -6.955 -13.292 -16.201 1.00 87.19 118 ASP A O 1
ATOM 936 N N . GLY A 1 119 ? -5.107 -13.552 -14.954 1.00 82.06 119 GLY A N 1
ATOM 937 C CA . GLY A 1 119 ? -4.276 -14.106 -16.028 1.00 82.06 119 GLY A CA 1
ATOM 938 C C . GLY A 1 119 ? -3.886 -13.085 -17.104 1.00 82.06 119 GLY A C 1
ATOM 939 O O . GLY A 1 119 ? -3.474 -13.468 -18.197 1.00 82.06 119 GLY A O 1
ATOM 940 N N . ARG A 1 120 ? -4.023 -11.786 -16.821 1.00 81.69 120 ARG A N 1
ATOM 941 C CA . ARG A 1 120 ? -3.598 -10.701 -17.711 1.00 81.69 120 ARG A CA 1
ATOM 942 C C . ARG A 1 120 ? -2.116 -10.389 -17.479 1.00 81.69 120 ARG A C 1
ATOM 944 O O . ARG A 1 120 ? -1.662 -10.432 -16.333 1.00 81.69 120 ARG A O 1
ATOM 951 N N . PRO A 1 121 ? -1.358 -10.045 -18.534 1.00 73.19 121 PRO A N 1
ATOM 952 C CA . PRO A 1 121 ? 0.019 -9.602 -18.362 1.00 73.19 121 PRO A CA 1
ATOM 953 C C . PRO A 1 121 ? 0.036 -8.328 -17.510 1.00 73.19 121 PRO A C 1
ATOM 955 O O . PRO A 1 121 ? -0.771 -7.421 -17.729 1.00 73.19 121 PRO A O 1
ATOM 958 N N . THR A 1 122 ? 0.931 -8.264 -16.522 1.00 77.81 122 THR A N 1
ATOM 959 C CA . THR A 1 122 ? 1.070 -7.059 -15.689 1.00 77.81 122 THR A CA 1
ATOM 960 C C . THR A 1 122 ? 1.538 -5.881 -16.530 1.00 77.81 122 THR A C 1
ATOM 962 O O . THR A 1 122 ? 2.209 -6.069 -17.546 1.00 77.81 122 THR A O 1
ATOM 965 N N . GLU A 1 123 ? 1.240 -4.647 -16.116 1.00 69.69 123 GLU A N 1
ATOM 966 C CA . GLU A 1 123 ? 1.685 -3.474 -16.882 1.00 69.69 123 GLU A CA 1
ATOM 967 C C . GLU A 1 123 ? 3.211 -3.442 -17.002 1.00 69.69 123 GLU A C 1
ATOM 969 O O . GLU A 1 123 ? 3.751 -3.071 -18.043 1.00 69.69 123 GLU A O 1
ATOM 974 N N . THR A 1 124 ? 3.905 -3.924 -15.974 1.00 68.12 124 THR A N 1
ATOM 975 C CA . THR A 1 124 ? 5.346 -4.150 -15.998 1.00 68.12 124 THR A CA 1
ATOM 976 C C . THR A 1 124 ? 5.762 -5.148 -17.073 1.00 68.12 124 THR A C 1
ATOM 978 O O . THR A 1 124 ? 6.621 -4.832 -17.886 1.00 68.12 124 THR A O 1
ATOM 981 N N . GLN A 1 125 ? 5.120 -6.317 -17.159 1.00 74.38 125 GLN A N 1
ATOM 982 C CA . GLN A 1 125 ? 5.421 -7.296 -18.210 1.00 74.38 125 GLN A CA 1
ATOM 983 C C . GLN A 1 125 ? 5.152 -6.724 -19.603 1.00 74.38 125 GLN A C 1
ATOM 985 O O . GLN A 1 125 ? 5.963 -6.915 -20.504 1.00 74.38 125 GLN A O 1
ATOM 990 N N . VAL A 1 126 ? 4.068 -5.962 -19.773 1.00 77.19 126 VAL A N 1
ATOM 991 C CA . VAL A 1 126 ? 3.759 -5.282 -21.038 1.00 77.19 126 VAL A CA 1
ATOM 992 C C . VAL A 1 126 ? 4.821 -4.227 -21.370 1.00 77.19 126 VAL A C 1
ATOM 994 O O . VAL A 1 126 ? 5.233 -4.119 -22.524 1.00 77.19 126 VAL A O 1
ATOM 997 N N . LYS A 1 127 ? 5.302 -3.458 -20.385 1.00 77.25 127 LYS A N 1
ATOM 998 C CA . LYS A 1 127 ? 6.378 -2.471 -20.574 1.00 77.25 127 LYS A CA 1
ATOM 999 C C . LYS A 1 127 ? 7.704 -3.137 -20.913 1.00 77.25 127 LYS A C 1
ATOM 1001 O O . LYS A 1 127 ? 8.360 -2.692 -21.848 1.00 77.25 127 LYS A O 1
ATOM 1006 N N . THR A 1 128 ? 8.079 -4.203 -20.215 1.00 76.75 128 THR A N 1
ATOM 1007 C CA . THR A 1 128 ? 9.322 -4.939 -20.467 1.00 76.75 128 THR A CA 1
ATOM 1008 C C . THR A 1 128 ? 9.292 -5.619 -21.830 1.00 76.75 128 THR A C 1
ATOM 1010 O O . THR A 1 128 ? 10.251 -5.493 -22.581 1.00 76.75 128 THR A O 1
ATOM 1013 N N . GLN A 1 129 ? 8.171 -6.241 -22.214 1.00 76.75 129 GLN A N 1
ATOM 1014 C CA . GLN A 1 129 ? 7.995 -6.805 -23.557 1.00 76.75 129 GLN A CA 1
ATOM 1015 C C . GLN A 1 129 ? 8.091 -5.731 -24.644 1.00 76.75 129 GLN A C 1
ATOM 1017 O O . GLN A 1 129 ? 8.766 -5.936 -25.648 1.00 76.75 129 GLN A O 1
ATOM 1022 N N . LYS A 1 130 ? 7.475 -4.559 -24.436 1.00 79.38 130 LYS A N 1
ATOM 1023 C CA . LYS A 1 130 ? 7.592 -3.432 -25.372 1.00 79.38 130 LYS A CA 1
ATOM 1024 C C . LYS A 1 130 ? 9.021 -2.897 -25.457 1.00 79.38 130 LYS A C 1
ATOM 1026 O O . LYS A 1 130 ? 9.502 -2.681 -26.559 1.00 79.38 130 LYS A O 1
ATOM 1031 N N . LYS A 1 131 ? 9.708 -2.705 -24.325 1.00 80.56 131 LYS A N 1
ATOM 1032 C CA . LYS A 1 131 ? 11.112 -2.259 -24.291 1.00 80.56 131 LYS A CA 1
ATOM 1033 C C . LYS A 1 131 ? 12.023 -3.262 -25.006 1.00 80.56 131 LYS A C 1
ATOM 1035 O O . LYS A 1 131 ? 12.825 -2.841 -25.831 1.00 80.56 131 LYS A O 1
ATOM 1040 N N . ALA A 1 132 ? 11.855 -4.560 -24.750 1.00 82.25 132 ALA A N 1
ATOM 1041 C CA . ALA A 1 132 ? 12.614 -5.620 -25.412 1.00 82.25 132 ALA A CA 1
ATOM 1042 C C . ALA A 1 132 ? 12.368 -5.633 -26.929 1.00 82.25 132 ALA A C 1
ATOM 1044 O O . ALA A 1 132 ? 13.322 -5.630 -27.699 1.00 82.25 132 ALA A O 1
ATOM 1045 N N . ALA A 1 133 ? 11.106 -5.536 -27.362 1.00 84.50 133 ALA A N 1
ATOM 1046 C CA . ALA A 1 133 ? 10.759 -5.464 -28.780 1.00 84.50 133 ALA A CA 1
ATOM 1047 C C . ALA A 1 133 ? 11.350 -4.219 -29.468 1.00 84.50 133 ALA A C 1
ATOM 1049 O O . ALA A 1 133 ? 11.849 -4.309 -30.589 1.00 84.50 133 ALA A O 1
ATOM 1050 N N . THR A 1 134 ? 11.340 -3.059 -28.800 1.00 84.12 134 THR A N 1
ATOM 1051 C CA . THR A 1 134 ? 11.957 -1.834 -29.332 1.00 84.12 134 THR A CA 1
ATOM 1052 C C . THR A 1 134 ? 13.479 -1.960 -29.417 1.00 84.12 134 THR A C 1
ATOM 1054 O O . THR A 1 134 ? 14.053 -1.606 -30.443 1.00 84.12 134 THR A O 1
ATOM 1057 N N . GLN A 1 135 ? 14.136 -2.499 -28.386 1.00 86.06 135 GLN A N 1
ATOM 1058 C CA . GLN A 1 135 ? 15.590 -2.706 -28.383 1.00 86.06 135 GLN A CA 1
ATOM 1059 C C . GLN A 1 135 ? 16.033 -3.703 -29.459 1.00 86.06 135 GLN A C 1
ATOM 1061 O O . GLN A 1 135 ? 17.043 -3.487 -30.128 1.00 86.06 135 GLN A O 1
ATOM 1066 N N . GLU A 1 136 ? 15.269 -4.774 -29.667 1.00 88.38 136 GLU A N 1
ATOM 1067 C CA . GLU A 1 136 ? 15.547 -5.756 -30.713 1.00 88.38 136 GLU A CA 1
ATOM 1068 C C . GLU A 1 136 ? 15.381 -5.146 -32.112 1.00 88.38 136 GLU A C 1
ATOM 1070 O O . GLU A 1 136 ? 16.257 -5.309 -32.964 1.00 88.38 136 GLU A O 1
ATOM 1075 N N . ALA A 1 137 ? 14.337 -4.337 -32.324 1.00 89.25 137 ALA A N 1
ATOM 1076 C CA . ALA A 1 137 ? 14.153 -3.590 -33.566 1.00 89.25 137 ALA A CA 1
ATOM 1077 C C . ALA A 1 137 ? 15.276 -2.562 -33.813 1.00 89.25 137 ALA A C 1
ATOM 1079 O O . ALA A 1 137 ? 15.721 -2.385 -34.947 1.00 89.25 137 ALA A O 1
ATOM 1080 N N . GLU A 1 138 ? 15.767 -1.883 -32.773 1.00 89.44 138 GLU A N 1
ATOM 1081 C CA . GLU A 1 138 ? 16.907 -0.965 -32.887 1.00 89.44 138 GLU A CA 1
ATOM 1082 C C . GLU A 1 138 ? 18.214 -1.693 -33.219 1.00 89.44 138 GLU A C 1
ATOM 1084 O O . GLU A 1 138 ? 19.007 -1.197 -34.024 1.00 89.44 138 GLU A O 1
ATOM 1089 N N . LYS A 1 139 ? 18.436 -2.880 -32.645 1.00 92.06 139 LYS A N 1
ATOM 1090 C CA . LYS A 1 139 ? 19.602 -3.715 -32.954 1.00 92.06 139 LYS A CA 1
ATOM 1091 C C . LYS A 1 139 ? 19.586 -4.176 -34.412 1.00 92.06 139 LYS A C 1
ATOM 1093 O O . LYS A 1 139 ? 20.598 -4.022 -35.095 1.00 92.06 139 LYS A O 1
ATOM 1098 N N . GLN A 1 140 ? 18.437 -4.644 -34.903 1.00 92.38 140 GLN A N 1
ATOM 1099 C CA . GLN A 1 140 ? 18.264 -5.037 -36.306 1.00 92.38 140 GLN A CA 1
ATOM 1100 C C . GLN A 1 140 ? 18.538 -3.865 -37.258 1.00 92.38 140 GLN A C 1
ATOM 1102 O O . GLN A 1 140 ? 19.309 -4.005 -38.205 1.00 92.38 140 GLN A O 1
ATOM 1107 N N . LYS A 1 141 ? 18.009 -2.670 -36.960 1.00 93.00 141 LYS A N 1
ATOM 1108 C CA . LYS A 1 141 ? 18.290 -1.463 -37.757 1.00 93.00 141 LYS A CA 1
ATOM 1109 C C . LYS A 1 141 ? 19.775 -1.091 -37.762 1.00 93.00 141 LYS A C 1
ATOM 1111 O O . LYS A 1 141 ? 20.300 -0.699 -38.799 1.00 93.00 141 LYS A O 1
ATOM 1116 N N . LYS A 1 142 ? 20.473 -1.208 -36.626 1.00 92.94 142 LYS A N 1
ATOM 1117 C CA . LYS A 1 142 ? 21.926 -0.960 -36.553 1.00 92.94 142 LYS A CA 1
ATOM 1118 C C . LYS A 1 142 ? 22.726 -1.967 -37.380 1.00 92.94 142 LYS A C 1
ATOM 1120 O O . LYS A 1 142 ? 23.702 -1.585 -38.020 1.00 92.94 142 LYS A O 1
ATOM 1125 N N . GLU A 1 143 ? 22.327 -3.236 -37.369 1.00 94.00 143 GLU A N 1
ATOM 1126 C CA . GLU A 1 143 ? 22.937 -4.285 -38.192 1.00 94.00 143 GLU A CA 1
ATOM 1127 C C . GLU A 1 143 ? 22.755 -4.015 -39.689 1.00 94.00 143 GLU A C 1
ATOM 1129 O O . GLU A 1 143 ? 23.731 -4.087 -40.436 1.00 94.00 143 GLU A O 1
ATOM 1134 N N . GLU A 1 144 ? 21.557 -3.608 -40.103 1.00 94.56 144 GLU A N 1
ATOM 1135 C CA . GLU A 1 144 ? 21.251 -3.257 -41.492 1.00 94.56 144 GLU A CA 1
ATOM 1136 C C . GLU A 1 144 ? 22.033 -2.021 -41.968 1.00 94.56 144 GLU A C 1
ATOM 1138 O O . GLU A 1 144 ? 22.650 -2.050 -43.032 1.00 94.56 144 GLU A O 1
ATOM 1143 N N . ILE A 1 145 ? 22.100 -0.959 -41.154 1.00 93.25 145 ILE A N 1
ATOM 1144 C CA . ILE A 1 145 ? 22.893 0.243 -41.470 1.00 93.25 145 ILE A CA 1
ATOM 1145 C C . ILE A 1 145 ? 24.371 -0.111 -41.652 1.00 93.25 145 ILE A C 1
ATOM 1147 O O . ILE A 1 145 ? 25.005 0.367 -42.592 1.00 93.25 145 ILE A O 1
ATOM 1151 N N . ARG A 1 146 ? 24.922 -0.961 -40.780 1.00 95.12 146 ARG A N 1
ATOM 1152 C CA . ARG A 1 146 ? 26.320 -1.401 -40.869 1.00 95.12 146 ARG A CA 1
ATOM 1153 C C . ARG A 1 146 ? 26.586 -2.190 -42.153 1.00 95.12 146 ARG A C 1
ATOM 1155 O O . ARG A 1 146 ? 27.578 -1.916 -42.819 1.00 95.12 146 ARG A O 1
ATOM 1162 N N . ALA A 1 147 ? 25.693 -3.106 -42.529 1.00 95.56 147 ALA A N 1
ATOM 1163 C CA . ALA A 1 147 ? 25.820 -3.861 -43.776 1.00 95.56 147 ALA A CA 1
ATOM 1164 C C . ALA A 1 147 ? 25.775 -2.944 -45.015 1.00 95.56 147 ALA A C 1
ATOM 1166 O O . ALA A 1 147 ? 26.561 -3.111 -45.946 1.00 95.56 147 ALA A O 1
ATOM 1167 N N . LEU A 1 148 ? 24.900 -1.932 -45.013 1.00 94.31 148 LEU A N 1
ATOM 1168 C CA . LEU A 1 148 ? 24.826 -0.945 -46.096 1.00 94.31 148 LEU A CA 1
ATOM 1169 C C . LEU A 1 148 ? 26.077 -0.056 -46.164 1.00 94.31 148 LEU A C 1
ATOM 1171 O O . LEU A 1 148 ? 26.554 0.242 -47.257 1.00 94.31 148 LEU A O 1
ATOM 1175 N N . GLN A 1 149 ? 26.632 0.353 -45.019 1.00 93.19 149 GLN A N 1
ATOM 1176 C CA . GLN A 1 149 ? 27.881 1.123 -44.967 1.00 93.19 149 GLN A CA 1
ATOM 1177 C C . GLN A 1 149 ? 29.064 0.335 -45.541 1.00 93.19 149 GLN A C 1
ATOM 1179 O O . GLN A 1 149 ? 29.871 0.907 -46.271 1.00 93.19 149 GLN A O 1
ATOM 1184 N N . GLU A 1 150 ? 29.144 -0.967 -45.266 1.00 94.25 150 GLU A N 1
ATOM 1185 C CA . GLU A 1 150 ? 30.184 -1.846 -45.810 1.00 94.25 150 GLU A CA 1
ATOM 1186 C C . GLU A 1 150 ? 30.066 -1.996 -47.335 1.00 94.25 150 GLU A C 1
ATOM 1188 O O . GLU A 1 150 ? 31.053 -1.847 -48.055 1.00 94.25 150 GLU A O 1
ATOM 1193 N N . GLN A 1 151 ? 28.846 -2.184 -47.853 1.00 93.25 151 GLN A N 1
ATOM 1194 C CA . GLN A 1 151 ? 28.605 -2.222 -49.301 1.00 93.25 151 GLN A CA 1
ATOM 1195 C C . GLN A 1 151 ? 28.959 -0.896 -49.989 1.00 93.25 151 GLN A C 1
ATOM 1197 O O . GLN A 1 151 ? 29.545 -0.899 -51.072 1.00 93.25 151 GLN A O 1
ATOM 1202 N N . LEU A 1 152 ? 28.629 0.244 -49.372 1.00 91.06 152 LEU A N 1
ATOM 1203 C CA . LEU A 1 152 ? 28.982 1.562 -49.905 1.00 91.06 152 LEU A CA 1
ATOM 1204 C C . LEU A 1 152 ? 30.497 1.791 -49.916 1.00 91.06 152 LEU A C 1
ATOM 1206 O O . LEU A 1 152 ? 31.008 2.332 -50.896 1.00 91.06 152 LEU A O 1
ATOM 1210 N N . ALA A 1 153 ? 31.214 1.363 -48.874 1.00 91.19 153 ALA A N 1
ATOM 1211 C CA . ALA A 1 153 ? 32.671 1.456 -48.818 1.00 91.19 153 ALA A CA 1
ATOM 1212 C C . ALA A 1 153 ? 33.329 0.627 -49.932 1.00 91.19 153 ALA A C 1
ATOM 1214 O O . ALA A 1 153 ? 34.169 1.150 -50.662 1.00 91.19 153 ALA A O 1
ATOM 1215 N N . ALA A 1 154 ? 32.873 -0.612 -50.147 1.00 90.88 154 ALA A N 1
ATOM 1216 C CA . ALA A 1 154 ? 33.360 -1.453 -51.240 1.00 90.88 154 ALA A CA 1
ATOM 1217 C C . ALA A 1 154 ? 33.116 -0.812 -52.621 1.00 90.88 154 ALA A C 1
ATOM 1219 O O . ALA A 1 154 ? 33.996 -0.815 -53.480 1.00 90.88 154 ALA A O 1
ATOM 1220 N N . LEU A 1 155 ? 31.944 -0.202 -52.841 1.00 87.44 155 LEU A N 1
ATOM 1221 C CA . LEU A 1 155 ? 31.655 0.524 -54.085 1.00 87.44 155 LEU A CA 1
ATOM 1222 C C . LEU A 1 155 ? 32.534 1.774 -54.265 1.00 87.44 155 LEU A C 1
ATOM 1224 O O . LEU A 1 155 ? 32.919 2.087 -55.392 1.00 87.44 155 LEU A O 1
ATOM 1228 N N . GLN A 1 156 ? 32.857 2.486 -53.181 1.00 86.44 156 GLN A N 1
ATOM 1229 C CA . GLN A 1 156 ? 33.769 3.633 -53.216 1.00 86.44 156 GLN A CA 1
ATOM 1230 C C . GLN A 1 156 ? 35.210 3.219 -53.522 1.00 86.44 156 GLN A C 1
ATOM 1232 O O . GLN A 1 156 ? 35.869 3.900 -54.305 1.00 86.44 156 GLN A O 1
ATOM 1237 N N . GLU A 1 157 ? 35.689 2.105 -52.962 1.00 86.12 157 GLU A N 1
ATOM 1238 C CA . GLU A 1 157 ? 37.007 1.545 -53.289 1.00 86.12 157 GLU A CA 1
ATOM 1239 C C . GLU A 1 157 ? 37.088 1.165 -54.771 1.00 86.12 157 GLU A C 1
ATOM 1241 O O . GLU A 1 157 ? 38.018 1.582 -55.458 1.00 86.12 157 GLU A O 1
ATOM 1246 N N . ILE A 1 158 ? 36.057 0.505 -55.309 1.00 82.81 158 ILE A N 1
ATOM 1247 C CA . ILE A 1 158 ? 35.979 0.166 -56.739 1.00 82.81 158 ILE A CA 1
ATOM 1248 C C . ILE A 1 158 ? 35.975 1.430 -57.623 1.00 82.81 158 ILE A C 1
ATOM 1250 O O . ILE A 1 158 ? 36.641 1.462 -58.660 1.00 82.81 158 ILE A O 1
ATOM 1254 N N . GLN A 1 159 ? 35.266 2.498 -57.229 1.00 76.31 159 GLN A N 1
ATOM 1255 C CA . GLN A 1 159 ? 35.316 3.780 -57.948 1.00 76.31 159 GLN A CA 1
ATOM 1256 C C . GLN A 1 159 ? 36.693 4.452 -57.861 1.00 76.31 159 GLN A C 1
ATOM 1258 O O . GLN A 1 159 ? 37.158 5.015 -58.854 1.00 76.31 159 GLN A O 1
ATOM 1263 N N . ALA A 1 160 ? 37.355 4.395 -56.703 1.00 70.06 160 ALA A N 1
ATOM 1264 C CA . ALA A 1 160 ? 38.693 4.948 -56.513 1.00 70.06 160 ALA A CA 1
ATOM 1265 C C . ALA A 1 160 ? 39.737 4.199 -57.359 1.00 70.06 160 ALA A C 1
ATOM 1267 O O . ALA A 1 160 ? 40.594 4.830 -57.977 1.00 70.06 160 ALA A O 1
ATOM 1268 N N . GLU A 1 161 ? 39.622 2.874 -57.464 1.00 62.09 161 GLU A N 1
ATOM 1269 C CA . GLU A 1 161 ? 40.455 2.047 -58.342 1.00 62.09 161 GLU A CA 1
ATOM 1270 C C . GLU A 1 161 ? 40.206 2.345 -59.830 1.00 62.09 161 GLU A C 1
ATOM 1272 O O . GLU A 1 161 ? 41.157 2.443 -60.608 1.00 62.09 161 GLU A O 1
ATOM 1277 N N . GLN A 1 162 ? 38.955 2.594 -60.237 1.00 56.69 162 GLN A N 1
ATOM 1278 C CA . GLN A 1 162 ? 38.631 3.032 -61.602 1.00 56.69 162 GLN A CA 1
ATOM 1279 C C . GLN A 1 162 ? 39.171 4.429 -61.939 1.00 56.69 162 GLN A C 1
ATOM 1281 O O . GLN A 1 162 ? 39.586 4.665 -63.077 1.00 56.69 162 GLN A O 1
ATOM 1286 N N . PHE A 1 163 ? 39.218 5.346 -60.968 1.00 47.16 163 PHE A N 1
ATOM 1287 C CA . PHE A 1 163 ? 39.749 6.698 -61.169 1.00 47.16 163 PHE A CA 1
ATOM 1288 C C . PHE A 1 163 ? 41.276 6.708 -61.368 1.00 47.16 163 PHE A C 1
ATOM 1290 O O . PHE A 1 163 ? 41.806 7.560 -62.082 1.00 47.16 163 PHE A O 1
ATOM 1297 N N . ILE A 1 164 ? 41.988 5.718 -60.819 1.00 47.41 164 ILE A N 1
ATOM 1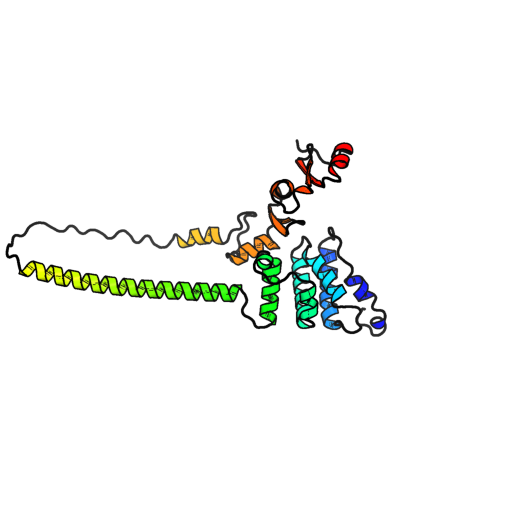298 C CA . ILE A 1 164 ? 43.443 5.560 -60.979 1.00 47.41 164 ILE A CA 1
ATOM 1299 C C . ILE A 1 164 ? 43.825 5.083 -62.397 1.00 47.41 164 ILE A C 1
ATOM 1301 O O . ILE A 1 164 ? 44.945 5.330 -62.846 1.00 47.41 164 ILE A O 1
ATOM 1305 N N . CYS A 1 165 ? 42.904 4.491 -63.167 1.00 40.53 165 CYS A N 1
ATOM 1306 C CA . CYS A 1 165 ? 43.183 4.050 -64.540 1.00 40.53 165 CYS A CA 1
ATOM 1307 C C . CYS A 1 165 ? 43.082 5.148 -65.620 1.00 40.53 165 CYS A C 1
ATOM 1309 O O . CYS A 1 165 ? 43.534 4.909 -66.739 1.00 40.53 165 CYS A O 1
ATOM 1311 N N . TYR A 1 166 ? 42.536 6.337 -65.327 1.00 45.12 166 TYR A N 1
ATOM 1312 C CA . TYR A 1 166 ? 42.304 7.381 -66.346 1.00 45.12 166 TYR A CA 1
ATOM 1313 C C . TYR A 1 166 ? 43.309 8.544 -66.353 1.00 45.12 166 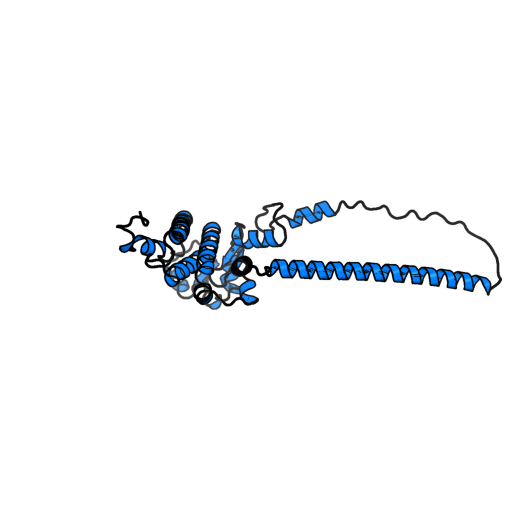TYR A C 1
ATOM 1315 O O . TYR A 1 166 ? 43.317 9.338 -67.293 1.00 45.12 166 TYR A O 1
ATOM 1323 N N . SER A 1 167 ? 44.194 8.645 -65.360 1.00 44.28 167 SER A N 1
ATOM 1324 C CA . SER A 1 167 ? 45.225 9.687 -65.306 1.00 44.28 167 SER A CA 1
ATOM 1325 C C . SER A 1 167 ? 46.608 9.063 -65.145 1.00 44.28 167 SER A C 1
ATOM 1327 O O . SER A 1 167 ? 47.102 8.868 -64.036 1.00 44.28 167 SER A O 1
ATOM 1329 N N . GLY A 1 168 ? 47.241 8.737 -66.271 1.00 45.69 168 GLY A N 1
ATOM 1330 C CA . GLY A 1 168 ? 48.620 8.269 -66.294 1.00 45.69 168 GLY A CA 1
ATOM 1331 C C . GLY A 1 168 ? 49.597 9.362 -65.863 1.00 45.69 168 GLY A C 1
ATOM 1332 O O . GLY A 1 168 ? 49.999 10.167 -66.693 1.00 45.69 168 GLY A O 1
ATOM 1333 N N . VAL A 1 169 ? 50.014 9.350 -64.593 1.00 30.28 169 VAL A N 1
ATOM 1334 C CA . VAL A 1 169 ? 51.302 9.889 -64.123 1.00 30.28 169 VAL A CA 1
ATOM 1335 C C . VAL A 1 169 ? 51.775 9.057 -62.923 1.00 30.28 169 VAL A C 1
ATOM 1337 O O . VAL A 1 169 ? 51.166 9.078 -61.857 1.00 30.28 169 VAL A O 1
ATOM 1340 N N . CYS A 1 170 ? 52.885 8.331 -63.086 1.00 35.56 170 CYS A N 1
ATOM 1341 C CA . CYS A 1 170 ? 53.607 7.671 -61.996 1.00 35.56 170 CYS A CA 1
ATOM 1342 C C . CYS A 1 170 ? 54.644 8.617 -61.375 1.00 35.56 170 CYS A C 1
ATOM 1344 O O . CYS A 1 170 ? 55.427 9.224 -62.104 1.00 35.56 170 CYS A O 1
ATOM 1346 N N . SER A 1 171 ? 54.761 8.618 -60.041 1.00 30.94 171 SER A N 1
ATOM 1347 C CA . SER A 1 171 ? 56.062 8.585 -59.347 1.00 30.94 171 SER A CA 1
ATOM 1348 C C . SER A 1 171 ? 55.935 8.154 -57.873 1.00 30.94 171 SER A C 1
ATOM 1350 O O . SER A 1 171 ? 54.905 8.428 -57.258 1.00 30.94 171 SER A O 1
ATOM 1352 N N . PRO A 1 172 ? 56.960 7.488 -57.294 1.00 46.78 172 PRO A N 1
ATOM 1353 C CA . PRO A 1 172 ? 56.898 6.868 -55.971 1.00 46.78 172 PRO A CA 1
ATOM 1354 C C . PRO A 1 172 ? 57.679 7.662 -54.908 1.00 46.78 172 PRO A C 1
ATOM 1356 O O . PRO A 1 172 ? 58.840 8.000 -55.125 1.00 46.78 172 PRO A O 1
ATOM 1359 N N . ALA A 1 173 ? 57.110 7.882 -53.717 1.00 30.38 173 ALA A N 1
ATOM 1360 C CA . ALA A 1 173 ? 57.897 8.182 -52.513 1.00 30.38 173 ALA A CA 1
ATOM 1361 C C . ALA A 1 173 ? 57.086 8.004 -51.215 1.00 30.38 173 ALA A C 1
ATOM 1363 O O . ALA A 1 173 ? 55.975 8.507 -51.107 1.00 30.38 173 ALA A O 1
A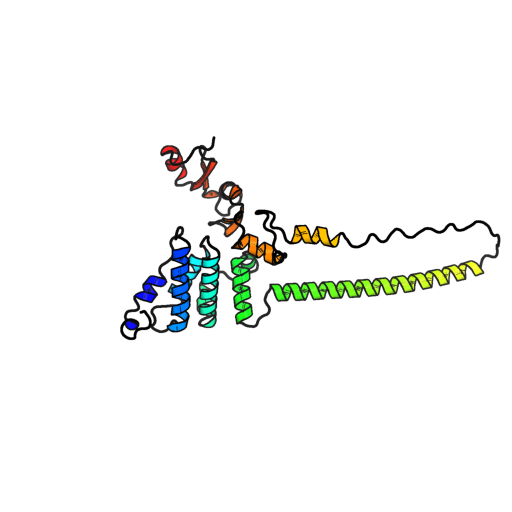TOM 1364 N N . GLY A 1 174 ? 57.700 7.388 -50.195 1.00 30.39 174 GLY A N 1
ATOM 1365 C CA . GLY A 1 174 ? 57.458 7.787 -48.799 1.00 30.39 174 GLY A CA 1
ATOM 1366 C C . GLY A 1 174 ? 56.679 6.835 -47.881 1.00 30.39 174 GLY A C 1
ATOM 1367 O O . GLY A 1 174 ? 55.556 7.121 -47.501 1.00 30.39 174 GLY A O 1
ATOM 1368 N N . LYS A 1 175 ? 57.331 5.739 -47.470 1.00 32.94 175 LYS A N 1
ATOM 1369 C CA . LYS A 1 175 ? 57.346 5.136 -46.114 1.00 32.94 175 LYS A CA 1
ATOM 1370 C C . LYS A 1 175 ? 56.090 5.313 -45.226 1.00 32.94 175 LYS A C 1
ATOM 1372 O O . LYS A 1 175 ? 55.933 6.323 -44.547 1.00 32.94 175 LYS A O 1
ATOM 1377 N N . LYS A 1 176 ? 55.290 4.244 -45.118 1.00 31.28 176 LYS A N 1
ATOM 1378 C CA . LYS A 1 176 ? 54.275 4.046 -44.069 1.00 31.28 176 LYS A CA 1
ATOM 1379 C C . LYS A 1 176 ? 54.952 3.699 -42.733 1.00 31.28 176 LYS A C 1
ATOM 1381 O O . LYS A 1 176 ? 55.697 2.724 -42.666 1.00 31.28 176 LYS A O 1
ATOM 1386 N N . ALA A 1 177 ? 54.673 4.471 -41.685 1.00 33.56 177 ALA A N 1
ATOM 1387 C CA . ALA A 1 177 ? 54.863 4.054 -40.295 1.00 33.56 177 ALA A CA 1
ATOM 1388 C C . ALA A 1 177 ? 53.561 3.385 -39.798 1.00 33.56 177 ALA A C 1
ATOM 1390 O O . ALA A 1 177 ? 52.484 3.873 -40.152 1.00 33.56 177 ALA A O 1
ATOM 1391 N N . PRO A 1 178 ? 53.605 2.290 -39.015 1.00 37.69 178 PRO A N 1
ATOM 1392 C CA . PRO A 1 178 ? 52.396 1.660 -38.490 1.00 37.69 178 PRO A CA 1
ATOM 1393 C C . PRO A 1 178 ? 51.754 2.535 -37.406 1.00 37.69 178 PRO A C 1
ATOM 1395 O O . PRO A 1 178 ? 52.367 2.801 -36.372 1.00 37.69 178 PRO A O 1
ATOM 1398 N N . LEU A 1 179 ? 50.511 2.960 -37.632 1.00 35.41 179 LEU A N 1
ATOM 1399 C CA . LEU A 1 179 ? 49.630 3.442 -36.572 1.00 35.41 179 LEU A CA 1
ATOM 1400 C C . LEU A 1 179 ? 49.140 2.219 -35.791 1.00 35.41 179 LEU A C 1
ATOM 1402 O O . LEU A 1 179 ? 48.384 1.396 -36.302 1.00 35.41 179 LEU A O 1
ATOM 1406 N N . VAL A 1 180 ? 49.643 2.095 -34.567 1.00 39.12 180 VAL A N 1
ATOM 1407 C CA . VAL A 1 180 ? 49.170 1.159 -33.545 1.00 39.12 180 VAL A CA 1
ATOM 1408 C C . VAL A 1 180 ? 47.690 1.469 -33.264 1.00 39.12 180 VAL A C 1
ATOM 1410 O O . VAL A 1 180 ? 47.371 2.641 -33.043 1.00 39.12 180 VAL A O 1
ATOM 1413 N N . PRO A 1 181 ? 46.773 0.483 -33.294 1.00 48.81 181 PRO A N 1
ATOM 1414 C CA . PRO A 1 181 ? 45.396 0.712 -32.870 1.00 48.81 181 PRO A CA 1
ATOM 1415 C C . PRO A 1 181 ? 45.382 1.089 -31.378 1.00 48.81 181 PRO A C 1
ATOM 1417 O O . PRO A 1 181 ? 46.207 0.573 -30.619 1.00 48.81 181 PRO A O 1
ATOM 1420 N N . PRO A 1 182 ? 44.494 2.001 -30.940 1.00 44.03 182 PRO A N 1
ATOM 1421 C CA . PRO A 1 182 ? 44.406 2.369 -29.533 1.00 44.03 182 PRO A CA 1
ATOM 1422 C C . PRO A 1 182 ? 44.142 1.113 -28.688 1.00 44.03 182 PRO A C 1
ATOM 1424 O O . PRO A 1 182 ? 43.443 0.209 -29.154 1.00 44.03 182 PRO A O 1
ATOM 1427 N N . PRO A 1 183 ? 44.720 1.027 -27.477 1.00 39.19 183 PRO A N 1
ATOM 1428 C CA . PRO A 1 183 ? 44.534 -0.127 -26.620 1.00 39.19 183 PRO A CA 1
ATOM 1429 C C . PRO A 1 183 ? 43.047 -0.290 -26.322 1.00 39.19 183 PRO A C 1
ATOM 1431 O O . PRO A 1 183 ? 42.368 0.665 -25.945 1.00 39.19 183 PRO A O 1
ATOM 1434 N N . ASP A 1 184 ? 42.585 -1.520 -26.516 1.00 43.56 184 ASP A N 1
ATOM 1435 C CA . ASP A 1 184 ? 41.337 -2.052 -25.997 1.00 43.56 184 ASP A CA 1
ATOM 1436 C C . ASP A 1 184 ? 41.311 -1.757 -24.491 1.00 43.56 184 ASP A C 1
ATOM 1438 O O . ASP A 1 184 ? 42.044 -2.364 -23.703 1.00 43.56 184 ASP A O 1
ATOM 1442 N N . ILE A 1 185 ? 40.568 -0.717 -24.101 1.00 43.91 185 ILE A N 1
ATOM 1443 C CA . ILE A 1 185 ? 40.270 -0.460 -22.698 1.00 43.91 185 ILE A CA 1
ATOM 1444 C C . ILE A 1 185 ? 39.308 -1.574 -22.330 1.00 43.91 185 ILE A C 1
ATOM 1446 O O . ILE A 1 185 ? 38.110 -1.482 -22.590 1.00 43.91 185 ILE A O 1
ATOM 1450 N N . GLY A 1 186 ? 39.893 -2.641 -21.785 1.00 43.44 186 GLY A N 1
ATOM 1451 C CA . GLY A 1 186 ? 39.177 -3.750 -21.194 1.00 43.44 186 GLY A CA 1
ATOM 1452 C C . GLY A 1 186 ? 38.014 -3.226 -20.364 1.00 43.44 186 GLY A C 1
ATOM 1453 O O . GLY A 1 186 ? 38.155 -2.285 -19.580 1.00 43.44 186 GLY A O 1
ATOM 1454 N N . ASP A 1 187 ? 36.875 -3.841 -20.631 1.00 48.47 187 ASP A N 1
ATOM 1455 C CA . ASP A 1 187 ? 35.531 -3.612 -20.125 1.00 48.47 187 ASP A CA 1
ATOM 1456 C C . ASP A 1 187 ? 35.430 -3.771 -18.592 1.00 48.47 187 ASP A C 1
ATOM 1458 O O . ASP A 1 187 ? 34.744 -4.647 -18.073 1.00 48.47 187 ASP A O 1
ATOM 1462 N N . ASP A 1 188 ? 36.151 -2.931 -17.847 1.00 46.16 188 ASP A N 1
ATOM 1463 C CA . ASP A 1 188 ? 36.156 -2.900 -16.377 1.00 46.16 188 ASP A CA 1
ATOM 1464 C C . ASP A 1 188 ? 35.434 -1.652 -15.826 1.00 46.16 188 ASP A C 1
ATOM 1466 O O . ASP A 1 188 ? 35.540 -1.303 -14.654 1.00 46.16 188 ASP A O 1
ATOM 1470 N N . GLN A 1 189 ? 34.662 -0.957 -16.674 1.00 49.78 189 GLN A N 1
ATOM 1471 C CA . GLN A 1 189 ? 33.713 0.084 -16.241 1.00 49.78 189 GLN A CA 1
ATOM 1472 C C . GLN A 1 189 ? 32.347 -0.490 -15.837 1.00 49.78 189 GLN A C 1
ATOM 1474 O O . GLN A 1 189 ? 31.587 0.170 -15.126 1.00 49.78 189 GLN A O 1
ATOM 1479 N N . SER A 1 190 ? 32.043 -1.730 -16.233 1.00 54.16 190 SER A N 1
ATOM 1480 C CA . SER A 1 190 ? 30.788 -2.409 -15.888 1.00 54.16 190 SER A CA 1
ATOM 1481 C C . SER A 1 190 ? 30.651 -2.645 -14.374 1.00 54.16 190 SER A C 1
ATOM 1483 O O . SER A 1 190 ? 29.561 -2.545 -13.811 1.00 54.16 190 SER A O 1
ATOM 1485 N N . SER A 1 191 ? 31.762 -2.876 -13.667 1.00 54.28 191 SER A N 1
ATOM 1486 C CA . SER A 1 191 ? 31.757 -3.162 -12.225 1.00 54.28 191 SER A CA 1
ATOM 1487 C C . SER A 1 191 ? 31.421 -1.940 -11.354 1.00 54.28 191 SER A C 1
ATOM 1489 O O . SER A 1 191 ? 30.797 -2.090 -10.302 1.00 54.28 191 SER A O 1
ATOM 1491 N N . VAL A 1 192 ? 31.771 -0.726 -11.799 1.00 54.59 192 VAL A N 1
ATOM 1492 C CA . VAL A 1 192 ? 31.513 0.525 -11.059 1.00 54.59 192 VAL A CA 1
ATOM 1493 C C . VAL A 1 192 ? 30.094 1.045 -11.296 1.00 54.59 192 VAL A C 1
ATOM 1495 O O . VAL A 1 192 ? 29.466 1.524 -10.353 1.00 54.59 192 VAL A O 1
ATOM 1498 N N . ALA A 1 193 ? 29.557 0.904 -12.513 1.00 56.59 193 ALA A N 1
ATOM 1499 C CA . ALA A 1 193 ? 28.163 1.249 -12.809 1.00 56.59 193 ALA A CA 1
ATOM 1500 C C . ALA A 1 193 ? 27.193 0.395 -11.969 1.00 56.59 193 ALA A C 1
ATOM 1502 O O . ALA A 1 193 ? 26.387 0.931 -11.211 1.00 56.59 193 ALA A O 1
ATOM 1503 N N . ASN A 1 194 ? 27.413 -0.925 -11.946 1.00 58.19 194 ASN A N 1
ATOM 1504 C CA . ASN A 1 194 ? 26.630 -1.859 -11.128 1.00 58.19 194 ASN A CA 1
ATOM 1505 C C . ASN A 1 194 ? 26.755 -1.612 -9.607 1.00 58.19 194 ASN A C 1
ATOM 1507 O O . ASN A 1 194 ? 25.921 -2.072 -8.828 1.00 58.19 194 ASN A O 1
ATOM 1511 N N . TYR A 1 195 ? 27.801 -0.915 -9.142 1.00 59.44 195 TYR A N 1
ATOM 1512 C CA . TYR A 1 195 ? 27.989 -0.632 -7.715 1.00 59.44 195 TYR A CA 1
ATOM 1513 C C . TYR A 1 195 ? 27.024 0.441 -7.194 1.00 59.44 195 TYR A C 1
ATOM 1515 O O . TYR A 1 195 ? 26.597 0.356 -6.041 1.00 59.44 195 TYR A O 1
ATOM 1523 N N . LEU A 1 196 ? 26.700 1.436 -8.026 1.00 64.62 196 LEU A N 1
ATOM 1524 C CA . LEU A 1 196 ? 25.779 2.523 -7.684 1.00 64.62 196 LEU A CA 1
ATOM 1525 C C . LEU A 1 196 ? 24.322 2.164 -7.979 1.00 64.62 196 LEU A C 1
ATOM 1527 O O . LEU A 1 196 ? 23.437 2.664 -7.290 1.00 64.62 196 LEU A O 1
ATOM 1531 N N . ASP A 1 197 ? 24.085 1.275 -8.943 1.00 72.62 197 ASP A N 1
ATOM 1532 C CA . ASP A 1 197 ? 22.731 0.888 -9.346 1.00 72.62 197 ASP A CA 1
ATOM 1533 C C . ASP A 1 197 ? 21.990 0.101 -8.254 1.00 72.62 197 ASP A C 1
ATOM 1535 O O . ASP A 1 197 ? 20.778 0.225 -8.144 1.00 72.62 197 ASP A O 1
ATOM 1539 N N . ASN A 1 198 ? 22.716 -0.611 -7.382 1.00 86.06 198 ASN A N 1
ATOM 1540 C CA . ASN A 1 198 ? 22.151 -1.457 -6.323 1.00 86.06 198 ASN A CA 1
ATOM 1541 C C . ASN A 1 198 ? 22.170 -0.801 -4.926 1.00 86.06 198 ASN A C 1
ATOM 1543 O O . ASN A 1 198 ? 22.092 -1.490 -3.906 1.00 86.06 198 ASN A O 1
ATOM 1547 N N . LEU A 1 199 ? 22.337 0.523 -4.855 1.00 89.69 199 LEU A N 1
ATOM 1548 C CA . LEU A 1 199 ? 22.492 1.284 -3.613 1.00 89.69 199 LEU A CA 1
ATOM 1549 C C . LEU A 1 199 ? 21.325 2.259 -3.421 1.00 89.69 199 LEU A C 1
ATOM 1551 O O . LEU A 1 199 ? 21.052 3.107 -4.267 1.00 89.69 199 LEU A O 1
ATOM 1555 N N . CYS A 1 200 ? 20.679 2.216 -2.257 1.00 91.81 200 CYS A N 1
ATOM 1556 C CA . CYS A 1 200 ? 19.701 3.229 -1.886 1.00 91.81 200 CYS A CA 1
ATOM 1557 C C . CYS A 1 200 ? 20.396 4.534 -1.480 1.00 91.81 200 CYS A C 1
ATOM 1559 O O . CYS A 1 200 ? 21.110 4.590 -0.478 1.00 91.81 200 CYS A O 1
ATOM 1561 N N . ILE A 1 201 ? 20.108 5.620 -2.197 1.00 91.44 201 ILE A N 1
ATOM 1562 C CA . ILE A 1 201 ? 20.723 6.934 -1.953 1.00 91.44 201 ILE A CA 1
ATOM 1563 C C . ILE A 1 201 ? 20.299 7.599 -0.634 1.00 91.44 201 ILE A C 1
ATOM 1565 O O . ILE A 1 201 ? 20.989 8.495 -0.159 1.00 91.44 201 ILE A O 1
ATOM 1569 N N . PHE A 1 202 ? 19.180 7.182 -0.037 1.00 93.69 202 PHE A N 1
ATOM 1570 C CA . PHE A 1 202 ? 18.653 7.808 1.179 1.00 93.69 202 PHE A CA 1
ATOM 1571 C C . PHE A 1 202 ? 19.169 7.132 2.448 1.00 93.69 202 PHE A C 1
ATOM 1573 O O . PHE A 1 202 ? 19.585 7.815 3.378 1.00 93.69 202 PHE A O 1
ATOM 1580 N N . CYS A 1 203 ? 19.139 5.796 2.506 1.00 92.44 203 CYS A N 1
ATOM 1581 C CA . CYS A 1 203 ? 19.560 5.043 3.692 1.00 92.44 203 CYS A CA 1
ATOM 1582 C C . CYS A 1 203 ? 20.944 4.393 3.561 1.00 92.44 203 CYS A C 1
ATOM 1584 O O . CYS A 1 203 ? 21.472 3.917 4.563 1.00 92.44 203 CYS A O 1
ATOM 1586 N N . GLY A 1 204 ? 21.524 4.358 2.357 1.00 89.62 204 GLY A N 1
ATOM 1587 C CA . GLY A 1 204 ? 22.821 3.734 2.091 1.00 89.62 204 GLY A CA 1
ATOM 1588 C C . GLY A 1 204 ? 22.808 2.203 2.091 1.00 89.62 204 GLY A C 1
ATOM 1589 O O . GLY A 1 204 ? 23.873 1.595 2.032 1.00 89.62 204 GLY A O 1
ATOM 1590 N N . GLU A 1 205 ? 21.636 1.565 2.180 1.00 91.38 205 GLU A N 1
ATOM 1591 C CA . GLU A 1 205 ? 21.515 0.109 2.079 1.00 91.38 205 GLU A CA 1
ATOM 1592 C C . GLU A 1 205 ? 21.865 -0.350 0.661 1.00 91.38 205 GLU A C 1
ATOM 1594 O O . GLU A 1 205 ? 21.466 0.282 -0.319 1.00 91.38 205 GLU A O 1
ATOM 1599 N N . LYS A 1 206 ? 22.606 -1.454 0.564 1.00 89.88 206 LYS A N 1
ATOM 1600 C CA . LYS A 1 206 ? 22.974 -2.086 -0.699 1.00 89.88 206 LYS A CA 1
ATOM 1601 C C . LYS A 1 206 ? 22.420 -3.501 -0.722 1.00 89.88 206 LYS A C 1
ATOM 1603 O O . LYS A 1 206 ? 22.682 -4.265 0.204 1.00 89.88 206 LYS A O 1
ATOM 1608 N N . ASP A 1 207 ? 21.718 -3.843 -1.791 1.00 86.50 207 ASP A N 1
ATOM 1609 C CA . ASP A 1 207 ? 21.146 -5.172 -1.979 1.00 86.50 207 ASP A CA 1
ATOM 1610 C C . ASP A 1 207 ? 21.146 -5.533 -3.468 1.00 86.50 207 ASP A C 1
ATOM 1612 O O . ASP A 1 207 ? 20.838 -4.699 -4.314 1.00 86.50 207 ASP A O 1
ATOM 1616 N N . ASP A 1 208 ? 21.478 -6.777 -3.814 1.00 86.88 208 ASP A N 1
ATOM 1617 C CA . ASP A 1 208 ? 21.545 -7.203 -5.218 1.00 86.88 208 ASP A CA 1
ATOM 1618 C C . ASP A 1 208 ? 20.173 -7.199 -5.920 1.00 86.88 208 ASP A C 1
ATOM 1620 O O . ASP A 1 208 ? 20.094 -7.189 -7.149 1.00 86.88 208 ASP A O 1
ATOM 1624 N N . SER A 1 209 ? 19.081 -7.173 -5.148 1.00 83.94 209 SER A N 1
ATOM 1625 C CA . SER A 1 209 ? 17.716 -7.007 -5.644 1.00 83.94 209 SER A CA 1
ATOM 1626 C C . SER A 1 209 ? 17.331 -5.553 -5.929 1.00 83.94 209 SER A C 1
ATOM 1628 O O . SER A 1 209 ? 16.272 -5.336 -6.521 1.00 83.94 209 SER A O 1
ATOM 1630 N N . PHE A 1 210 ? 18.162 -4.564 -5.570 1.00 88.31 210 PHE A N 1
ATOM 1631 C CA . PHE A 1 210 ? 17.944 -3.134 -5.836 1.00 88.31 210 PHE A CA 1
ATOM 1632 C C . PHE A 1 210 ? 18.189 -2.774 -7.307 1.00 88.31 210 PHE A C 1
ATOM 1634 O O . PHE A 1 210 ? 18.927 -1.860 -7.626 1.00 88.31 210 PHE A O 1
ATOM 1641 N N . ASN A 1 211 ? 17.517 -3.462 -8.225 1.00 86.12 211 ASN A N 1
ATOM 1642 C CA . ASN A 1 211 ? 17.309 -2.948 -9.577 1.00 86.12 211 ASN A CA 1
ATOM 1643 C C . ASN A 1 211 ? 16.292 -1.781 -9.557 1.00 86.12 211 ASN A C 1
ATOM 1645 O O . ASN A 1 211 ? 15.731 -1.472 -8.508 1.00 86.12 211 ASN A O 1
ATOM 1649 N N . GLU A 1 212 ? 16.005 -1.151 -10.705 1.00 81.00 212 GLU A N 1
ATOM 1650 C CA . GLU A 1 212 ? 15.060 -0.014 -10.826 1.00 81.00 212 GLU A CA 1
ATOM 1651 C C . GLU A 1 212 ? 13.743 -0.231 -10.037 1.00 81.00 212 GLU A C 1
ATOM 1653 O O . GLU A 1 212 ? 13.310 0.632 -9.276 1.00 81.00 212 GLU A O 1
ATOM 1658 N N . GLU A 1 213 ? 13.140 -1.421 -10.131 1.00 81.31 213 GLU A N 1
ATOM 1659 C CA . GLU A 1 213 ? 11.890 -1.757 -9.430 1.00 81.31 213 GLU A CA 1
ATOM 1660 C C . GLU A 1 213 ? 12.093 -2.154 -7.962 1.00 81.31 213 GLU A C 1
ATOM 1662 O O . GLU A 1 213 ? 11.227 -1.905 -7.119 1.00 81.31 213 GLU A O 1
ATOM 1667 N N . GLY A 1 214 ? 13.223 -2.783 -7.646 1.00 87.00 214 GLY A N 1
ATOM 1668 C CA . GLY A 1 214 ? 13.623 -3.120 -6.286 1.00 87.00 214 GLY A CA 1
ATOM 1669 C C . GLY A 1 214 ? 13.897 -1.873 -5.451 1.00 87.00 214 GLY A C 1
ATOM 1670 O O . GLY A 1 214 ? 13.458 -1.809 -4.303 1.00 87.00 214 GLY A O 1
ATOM 1671 N N . LEU A 1 215 ? 14.523 -0.852 -6.044 1.00 90.19 215 LEU A N 1
ATOM 1672 C CA . LEU A 1 215 ? 14.697 0.469 -5.440 1.00 90.19 215 LEU A CA 1
ATOM 1673 C C . LEU A 1 215 ? 13.358 1.177 -5.250 1.00 90.19 215 LEU A C 1
ATOM 1675 O O . LEU A 1 215 ? 13.098 1.658 -4.151 1.00 90.19 215 LEU A O 1
ATOM 1679 N N . ASP A 1 216 ? 12.466 1.170 -6.246 1.00 89.06 216 ASP A N 1
ATOM 1680 C CA . ASP A 1 216 ? 11.104 1.702 -6.090 1.00 89.06 216 ASP A CA 1
ATOM 1681 C C . ASP A 1 216 ? 10.360 1.026 -4.926 1.00 89.06 216 ASP A C 1
ATOM 1683 O O . ASP A 1 216 ? 9.715 1.681 -4.097 1.00 89.06 216 ASP A O 1
ATOM 1687 N N . LEU A 1 217 ? 10.459 -0.304 -4.832 1.00 88.31 217 LEU A N 1
ATOM 1688 C CA . LEU A 1 217 ? 9.874 -1.077 -3.742 1.00 88.31 217 LEU A CA 1
ATOM 1689 C C . LEU A 1 217 ? 10.513 -0.713 -2.399 1.00 88.31 217 LEU A C 1
ATOM 1691 O O . LEU A 1 217 ? 9.790 -0.532 -1.417 1.00 88.31 217 LEU A O 1
ATOM 1695 N N . HIS A 1 218 ? 11.839 -0.575 -2.355 1.00 91.44 218 HIS A N 1
ATOM 1696 C CA . HIS A 1 218 ? 12.575 -0.168 -1.168 1.00 91.44 218 HIS A CA 1
ATOM 1697 C C . HIS A 1 218 ? 12.149 1.234 -0.716 1.00 91.44 218 HIS A C 1
ATOM 1699 O O . HIS A 1 218 ? 11.729 1.386 0.432 1.00 91.44 218 HIS A O 1
ATOM 1705 N N . TYR A 1 219 ? 12.143 2.232 -1.606 1.00 90.31 219 TYR A N 1
ATOM 1706 C CA . TYR A 1 219 ? 11.711 3.600 -1.302 1.00 90.31 219 TYR A CA 1
ATOM 1707 C C . TYR A 1 219 ? 10.297 3.648 -0.728 1.00 90.31 219 TYR A C 1
ATOM 1709 O O . TYR A 1 219 ? 9.975 4.463 0.136 1.00 90.31 219 TYR A O 1
ATOM 1717 N N . TRP A 1 220 ? 9.443 2.742 -1.190 1.00 84.38 220 TRP A N 1
ATOM 1718 C CA . TRP A 1 220 ? 8.041 2.714 -0.829 1.00 84.38 220 TRP A CA 1
ATOM 1719 C C . TRP A 1 220 ? 7.709 1.881 0.421 1.00 84.38 220 TRP A C 1
ATOM 1721 O O . TRP A 1 220 ? 6.732 2.184 1.129 1.00 84.38 220 TRP A O 1
ATOM 1731 N N . LYS A 1 221 ? 8.465 0.808 0.683 1.00 80.19 221 LYS A N 1
ATOM 1732 C CA . LYS A 1 221 ? 8.167 -0.164 1.746 1.00 80.19 221 LYS A CA 1
ATOM 1733 C C . LYS A 1 221 ? 9.196 -0.226 2.863 1.00 80.19 221 LYS A C 1
ATOM 1735 O O . LYS A 1 221 ? 8.779 -0.431 3.999 1.00 80.19 221 LYS A O 1
ATOM 1740 N N . ASN A 1 222 ? 10.478 -0.077 2.551 1.00 86.19 222 ASN A N 1
ATOM 1741 C CA . ASN A 1 222 ? 11.553 -0.531 3.432 1.00 86.19 222 ASN A CA 1
ATOM 1742 C C . ASN A 1 222 ? 12.482 0.602 3.875 1.00 86.19 222 ASN A C 1
ATOM 1744 O O . ASN A 1 222 ? 13.090 0.495 4.933 1.00 86.19 222 ASN A O 1
ATOM 1748 N N . CYS A 1 223 ? 12.579 1.687 3.101 1.00 93.19 223 CYS A N 1
ATOM 1749 C CA . CYS A 1 223 ? 13.540 2.747 3.365 1.00 93.19 223 CYS A CA 1
ATOM 1750 C C . CYS A 1 223 ? 13.230 3.466 4.688 1.00 93.19 223 CYS A C 1
ATOM 1752 O O . CYS A 1 223 ? 12.215 4.160 4.776 1.00 93.19 223 CYS A O 1
ATOM 1754 N N . PRO A 1 224 ? 14.112 3.388 5.702 1.00 92.00 224 PRO A N 1
ATOM 1755 C CA . PRO A 1 224 ? 13.877 4.019 6.999 1.00 92.00 224 PRO A CA 1
ATOM 1756 C C . PRO A 1 224 ? 14.003 5.546 6.954 1.00 92.00 224 PRO A C 1
ATOM 1758 O O . PRO A 1 224 ? 13.668 6.206 7.932 1.00 92.00 224 PRO A O 1
ATOM 1761 N N . MET A 1 225 ? 14.509 6.108 5.850 1.00 94.56 225 MET A N 1
ATOM 1762 C CA . MET A 1 225 ? 14.698 7.551 5.659 1.00 94.56 225 MET A CA 1
ATOM 1763 C C . MET A 1 225 ? 13.537 8.215 4.909 1.00 94.56 225 MET A C 1
ATOM 1765 O O . MET A 1 225 ? 13.461 9.444 4.851 1.00 94.56 225 MET A O 1
ATOM 1769 N N . LEU A 1 226 ? 12.607 7.422 4.371 1.00 94.62 226 LEU A N 1
ATOM 1770 C CA . LEU A 1 226 ? 11.457 7.898 3.611 1.00 94.62 226 LEU A CA 1
ATOM 1771 C C . LEU A 1 226 ? 10.148 7.542 4.323 1.00 94.62 226 LEU A C 1
ATOM 1773 O O . LEU A 1 226 ? 10.033 6.529 5.009 1.00 94.62 226 LEU A O 1
ATOM 1777 N N . ARG A 1 227 ? 9.120 8.371 4.140 1.00 90.44 227 ARG A N 1
ATOM 1778 C CA . ARG A 1 227 ? 7.756 8.083 4.596 1.00 90.44 227 ARG A CA 1
ATOM 1779 C C . ARG A 1 227 ? 6.717 8.598 3.616 1.00 90.44 227 ARG A C 1
ATOM 1781 O O . ARG A 1 227 ? 6.951 9.547 2.876 1.00 90.44 227 ARG A O 1
ATOM 1788 N N . ARG A 1 228 ? 5.522 8.009 3.649 1.00 90.75 228 ARG A N 1
ATOM 1789 C CA . ARG A 1 228 ? 4.368 8.545 2.920 1.00 90.75 228 ARG A CA 1
ATOM 1790 C C . ARG A 1 228 ? 3.728 9.694 3.686 1.00 90.75 228 ARG A C 1
ATOM 1792 O O . ARG A 1 228 ? 3.476 9.578 4.885 1.00 90.75 228 ARG A O 1
ATOM 1799 N N . CYS A 1 229 ? 3.453 10.784 2.978 1.00 91.62 229 CYS A N 1
ATOM 1800 C CA . CYS A 1 229 ? 2.642 11.881 3.482 1.00 91.62 229 CYS A CA 1
ATOM 1801 C C . CYS A 1 229 ? 1.189 11.415 3.660 1.00 91.62 229 CYS A C 1
ATOM 1803 O O . CYS A 1 229 ? 0.593 10.848 2.744 1.00 91.62 229 CYS A O 1
ATOM 1805 N N . GLU A 1 230 ? 0.598 11.690 4.820 1.00 89.88 230 GLU A N 1
ATOM 1806 C CA . GLU A 1 230 ? -0.777 11.289 5.163 1.00 89.88 230 GLU A CA 1
ATOM 1807 C C . GLU A 1 230 ? -1.844 12.083 4.388 1.00 89.88 230 GLU A C 1
ATOM 1809 O O . GLU A 1 230 ? -3.019 11.726 4.384 1.00 89.88 230 GLU A O 1
ATOM 1814 N N . HIS A 1 231 ? -1.451 13.164 3.707 1.00 90.38 231 HIS A N 1
ATOM 1815 C CA . HIS A 1 231 ? -2.381 14.071 3.035 1.00 90.38 231 HIS A CA 1
ATOM 1816 C C . HIS A 1 231 ? -2.380 13.951 1.511 1.00 90.38 231 HIS A C 1
ATOM 1818 O O . HIS A 1 231 ? -3.460 13.976 0.927 1.00 90.38 231 HIS A O 1
ATOM 1824 N N . CYS A 1 232 ? -1.211 13.797 0.881 1.00 90.31 232 CYS A N 1
ATOM 1825 C CA . CYS A 1 232 ? -1.071 13.678 -0.581 1.00 90.31 232 CYS A CA 1
ATOM 1826 C C . CYS A 1 232 ? -0.553 12.301 -1.036 1.00 90.31 232 CYS A C 1
ATOM 1828 O O . CYS A 1 232 ? -0.469 12.022 -2.228 1.00 90.31 232 CYS A O 1
ATOM 1830 N N . ARG A 1 233 ? -0.195 11.412 -0.094 1.00 87.00 233 ARG A N 1
ATOM 1831 C CA . ARG A 1 233 ? 0.309 10.047 -0.350 1.00 87.00 233 ARG A CA 1
ATOM 1832 C C . ARG A 1 233 ? 1.643 9.967 -1.105 1.00 87.00 233 ARG A C 1
ATOM 1834 O O . ARG A 1 233 ? 2.068 8.862 -1.445 1.00 87.00 233 ARG A O 1
ATOM 1841 N N . GLN A 1 234 ? 2.325 11.092 -1.314 1.00 88.44 234 GLN A N 1
ATOM 1842 C CA . GLN A 1 234 ? 3.674 11.137 -1.874 1.00 88.44 234 GLN A CA 1
ATOM 1843 C C . GLN A 1 234 ? 4.695 10.547 -0.888 1.00 88.44 234 GLN A C 1
ATOM 1845 O O . GLN A 1 234 ? 4.574 10.732 0.326 1.00 88.44 234 GLN A O 1
ATOM 1850 N N . VAL A 1 235 ? 5.685 9.818 -1.408 1.00 91.69 235 VAL A N 1
ATOM 1851 C CA . VAL A 1 235 ? 6.852 9.365 -0.638 1.00 91.69 235 VAL A CA 1
ATOM 1852 C C . VAL A 1 235 ? 7.830 10.532 -0.544 1.00 91.69 235 VAL A C 1
ATOM 1854 O O . VAL A 1 235 ? 8.233 11.075 -1.568 1.00 91.69 235 VAL A O 1
ATOM 1857 N N . VAL A 1 236 ? 8.174 10.930 0.676 1.00 93.50 236 VAL A N 1
ATOM 1858 C CA . VAL A 1 236 ? 9.054 12.067 0.968 1.00 93.50 236 VAL A CA 1
ATOM 1859 C C . VAL A 1 236 ? 10.078 11.679 2.025 1.00 93.50 236 VAL A C 1
ATOM 1861 O O . VAL A 1 236 ? 9.844 10.769 2.825 1.00 93.50 236 VAL A O 1
ATOM 1864 N N . GLU A 1 237 ? 11.204 12.382 2.060 1.00 95.19 237 GLU A N 1
ATOM 1865 C CA . GLU A 1 237 ? 12.180 12.241 3.137 1.00 95.19 237 GLU A CA 1
ATOM 1866 C C . GLU A 1 237 ? 11.567 12.622 4.485 1.00 95.19 237 GLU A C 1
ATOM 1868 O O . GLU A 1 237 ? 10.861 13.625 4.611 1.00 95.19 237 GLU A O 1
ATOM 1873 N N . ILE A 1 238 ? 11.859 11.831 5.520 1.00 93.50 238 ILE A N 1
ATOM 1874 C CA . ILE A 1 238 ? 11.357 12.094 6.875 1.00 93.50 238 ILE A CA 1
ATOM 1875 C C . ILE A 1 238 ? 11.853 13.457 7.377 1.00 93.50 238 ILE A C 1
ATOM 1877 O O . ILE A 1 238 ? 11.088 14.184 8.012 1.00 93.50 238 ILE A O 1
ATOM 1881 N N . ALA A 1 239 ? 13.098 13.822 7.053 1.00 92.75 239 ALA A N 1
ATOM 1882 C CA . ALA A 1 239 ? 13.694 15.103 7.426 1.00 92.75 239 ALA A CA 1
ATOM 1883 C C . ALA A 1 239 ? 12.960 16.302 6.799 1.00 92.75 239 ALA A C 1
ATOM 1885 O O . ALA A 1 239 ? 12.762 17.317 7.466 1.00 92.75 239 ALA A O 1
ATOM 1886 N N . SER A 1 240 ? 12.493 16.151 5.559 1.00 92.38 240 SER A N 1
ATOM 1887 C CA . SER A 1 240 ? 11.864 17.216 4.769 1.00 92.38 240 SER A CA 1
ATOM 1888 C C . SER A 1 240 ? 10.337 17.218 4.851 1.00 92.38 240 SER A C 1
ATOM 1890 O O . SER A 1 240 ? 9.693 18.066 4.238 1.00 92.38 240 SER A O 1
ATOM 1892 N N . LEU A 1 241 ? 9.722 16.309 5.620 1.00 93.44 241 LEU A N 1
ATOM 1893 C CA . LEU A 1 241 ? 8.261 16.212 5.695 1.00 93.44 241 LEU A CA 1
ATOM 1894 C C . LEU A 1 241 ? 7.613 17.531 6.138 1.00 93.44 241 LEU A C 1
ATOM 1896 O O . LEU A 1 241 ? 6.575 17.912 5.604 1.00 93.44 241 LEU A O 1
ATOM 1900 N N . MET A 1 242 ? 8.193 18.213 7.129 1.00 93.69 242 MET A N 1
ATOM 1901 C CA . MET A 1 242 ? 7.625 19.470 7.630 1.00 93.69 242 MET A CA 1
ATOM 1902 C C . MET A 1 242 ? 7.613 20.547 6.546 1.00 93.69 242 MET A C 1
ATOM 1904 O O . MET A 1 242 ? 6.620 21.254 6.407 1.00 93.69 242 MET A O 1
ATOM 1908 N N . ASP A 1 243 ? 8.677 20.633 5.750 1.00 94.12 243 ASP A N 1
ATOM 1909 C CA . ASP A 1 243 ? 8.753 21.583 4.645 1.00 94.12 243 ASP A CA 1
ATOM 1910 C C . ASP A 1 243 ? 7.791 21.184 3.521 1.00 94.12 243 ASP A C 1
ATOM 1912 O O . ASP A 1 243 ? 7.004 22.020 3.079 1.00 94.12 243 ASP A O 1
ATOM 1916 N N . HIS A 1 244 ? 7.730 19.896 3.167 1.00 95.56 244 HIS A N 1
ATOM 1917 C CA . HIS A 1 244 ? 6.757 19.365 2.211 1.00 95.56 244 HIS A CA 1
ATOM 1918 C C . HIS A 1 244 ? 5.315 19.761 2.571 1.00 95.56 244 HIS A C 1
ATOM 1920 O O . HIS A 1 244 ? 4.564 20.227 1.714 1.00 95.56 244 HIS A O 1
ATOM 1926 N N . LEU A 1 245 ? 4.919 19.630 3.844 1.00 95.62 245 LEU A N 1
ATOM 1927 C CA . LEU A 1 245 ? 3.583 20.021 4.313 1.00 95.62 245 LEU A CA 1
ATOM 1928 C C . LEU A 1 245 ? 3.297 21.519 4.161 1.00 95.62 245 LEU A C 1
ATOM 1930 O O . LEU A 1 245 ? 2.133 21.894 4.056 1.00 95.62 245 LEU A O 1
ATOM 1934 N N . LEU A 1 246 ? 4.325 22.367 4.159 1.00 94.31 246 LEU A N 1
ATOM 1935 C CA . LEU A 1 246 ? 4.185 23.820 4.085 1.00 94.31 246 LEU A CA 1
ATOM 1936 C C . LEU A 1 246 ? 4.243 24.357 2.651 1.00 94.31 246 LEU A C 1
ATOM 1938 O O . LEU A 1 246 ? 3.630 25.388 2.376 1.00 94.31 246 LEU A O 1
ATOM 1942 N N . THR A 1 247 ? 4.971 23.702 1.745 1.00 93.94 247 THR A N 1
ATOM 1943 C CA . THR A 1 247 ? 5.277 24.260 0.415 1.00 93.94 247 THR A CA 1
ATOM 1944 C C . THR A 1 247 ? 4.735 23.432 -0.749 1.00 93.94 247 THR A C 1
ATOM 1946 O O . THR A 1 247 ? 4.296 24.009 -1.751 1.00 93.94 247 THR A O 1
ATOM 1949 N N . GLU A 1 248 ? 4.710 22.106 -0.622 1.00 92.44 248 GLU A N 1
ATOM 1950 C CA . GLU A 1 248 ? 4.504 21.181 -1.746 1.00 92.44 248 GLU A CA 1
ATOM 1951 C C . GLU A 1 248 ? 3.194 20.395 -1.670 1.00 92.44 248 GLU A C 1
ATOM 1953 O O . GLU A 1 248 ? 2.574 20.145 -2.699 1.00 92.44 248 GLU A O 1
ATOM 1958 N N . CYS A 1 249 ? 2.765 20.012 -0.468 1.00 95.25 249 CYS A N 1
ATOM 1959 C CA . CYS A 1 249 ? 1.629 19.124 -0.246 1.00 95.25 249 CYS A CA 1
ATOM 1960 C C . CYS A 1 249 ? 0.320 19.673 -0.840 1.00 95.25 249 CYS A C 1
ATOM 1962 O O . CYS A 1 249 ? 0.027 20.865 -0.728 1.00 95.25 249 CYS A O 1
ATOM 1964 N N . ASP A 1 250 ? -0.536 18.780 -1.349 1.00 93.75 250 ASP A N 1
ATOM 1965 C CA . ASP A 1 250 ? -1.894 19.106 -1.822 1.00 93.75 250 ASP A CA 1
ATOM 1966 C C . ASP A 1 250 ? -2.717 19.876 -0.777 1.00 93.75 250 ASP A C 1
ATOM 1968 O O . ASP A 1 250 ? -3.567 20.697 -1.113 1.00 93.75 250 ASP A O 1
ATOM 1972 N N . LYS A 1 251 ? -2.458 19.621 0.514 1.00 92.00 251 LYS A N 1
ATOM 1973 C CA . LYS A 1 251 ? -3.127 20.276 1.646 1.00 92.00 251 LYS A CA 1
ATOM 1974 C C . LYS A 1 251 ? -2.293 21.373 2.309 1.00 92.00 251 LYS A C 1
ATOM 1976 O O . LYS A 1 251 ? -2.603 21.739 3.441 1.00 92.00 251 LYS A O 1
ATOM 1981 N N . LYS A 1 252 ? -1.274 21.928 1.645 1.00 92.81 252 LYS A N 1
ATOM 1982 C CA . LYS A 1 252 ? -0.398 22.968 2.221 1.00 92.81 252 LYS A CA 1
ATOM 1983 C C . LYS A 1 252 ? -1.147 24.163 2.808 1.00 92.81 252 LYS A C 1
ATOM 1985 O O . LYS A 1 252 ? -0.786 24.671 3.864 1.00 92.81 252 LYS A O 1
ATOM 1990 N N . ASP A 1 253 ? -2.272 24.539 2.200 1.00 93.38 253 ASP A N 1
ATOM 1991 C CA . ASP A 1 253 ? -3.105 25.649 2.668 1.00 93.38 253 ASP A CA 1
ATOM 1992 C C . ASP A 1 253 ? -3.777 25.380 4.021 1.00 93.38 253 ASP A C 1
ATOM 1994 O O . ASP A 1 253 ? -4.252 26.315 4.666 1.00 93.38 253 ASP A O 1
ATOM 1998 N N . SER A 1 254 ? -3.801 24.126 4.476 1.00 94.06 254 SER A N 1
ATOM 1999 C CA . SER A 1 254 ? -4.323 23.729 5.788 1.00 94.06 254 SER A CA 1
ATOM 2000 C C . SER A 1 254 ? -3.277 23.824 6.903 1.00 94.06 254 SER A C 1
ATOM 2002 O O . SER A 1 254 ? -3.642 23.764 8.078 1.00 94.06 254 SER A O 1
ATOM 2004 N N . PHE A 1 255 ? -1.998 24.010 6.563 1.00 95.25 255 PHE A N 1
ATOM 2005 C CA . PHE A 1 255 ? -0.886 24.053 7.510 1.00 95.25 255 PHE A CA 1
ATOM 2006 C C . PHE A 1 255 ? -0.289 25.455 7.628 1.00 95.25 255 PHE A C 1
ATOM 2008 O O . PHE A 1 255 ? -0.360 26.283 6.719 1.00 95.25 255 PHE A O 1
ATOM 2015 N N . GLY A 1 256 ? 0.288 25.742 8.790 1.00 93.56 256 GLY A N 1
ATOM 2016 C CA . GLY A 1 256 ? 1.052 26.949 9.058 1.00 93.56 256 GLY A CA 1
ATOM 2017 C C . GLY A 1 256 ? 2.324 26.623 9.831 1.00 93.56 256 GLY A C 1
ATOM 2018 O O . GLY A 1 256 ? 2.356 25.707 10.653 1.00 93.56 256 GLY A O 1
ATOM 2019 N N . LYS A 1 257 ? 3.389 27.378 9.555 1.00 94.44 257 LYS A N 1
ATOM 2020 C CA . LYS A 1 257 ? 4.690 27.185 10.196 1.00 94.44 257 LYS A CA 1
ATOM 2021 C C . LYS A 1 257 ? 4.678 27.773 11.603 1.00 94.44 257 LYS A C 1
ATOM 2023 O O . LYS A 1 257 ? 4.430 28.967 11.776 1.00 94.44 257 LYS A O 1
ATOM 2028 N N . CYS A 1 258 ? 4.991 26.960 12.608 1.00 93.00 258 CYS A N 1
ATOM 2029 C CA . CYS A 1 258 ? 5.147 27.456 13.971 1.00 93.00 258 CYS A CA 1
ATOM 2030 C C . CYS A 1 258 ? 6.418 28.319 14.087 1.00 93.00 258 CYS A C 1
ATOM 2032 O O . CYS A 1 258 ? 7.509 27.840 13.769 1.00 93.00 258 CYS A O 1
ATOM 2034 N N . PRO A 1 259 ? 6.345 29.555 14.618 1.00 90.06 259 PRO A N 1
ATOM 2035 C CA . PRO A 1 259 ? 7.520 30.417 14.769 1.00 90.06 259 PRO A CA 1
ATOM 2036 C C . PRO A 1 259 ? 8.495 29.944 15.863 1.00 90.06 259 PRO A C 1
ATOM 2038 O O . PRO A 1 259 ? 9.552 30.542 16.034 1.00 90.06 259 PRO A O 1
ATOM 2041 N N . ARG A 1 260 ? 8.146 28.904 16.639 1.00 90.62 260 ARG A N 1
ATOM 2042 C CA . ARG A 1 260 ? 8.958 28.404 17.763 1.00 90.62 260 ARG A CA 1
ATOM 2043 C C . ARG A 1 260 ? 9.659 27.080 17.488 1.00 90.62 260 ARG A C 1
ATOM 2045 O O . ARG A 1 260 ? 10.829 26.950 17.827 1.00 90.62 260 ARG A O 1
ATOM 2052 N N . CYS A 1 261 ? 8.947 26.093 16.950 1.00 90.94 261 CYS A N 1
ATOM 2053 C CA . CYS A 1 261 ? 9.517 24.776 16.641 1.00 90.94 261 CYS A CA 1
ATOM 2054 C C . CYS A 1 261 ? 9.775 24.556 15.150 1.00 90.94 261 CYS A C 1
ATOM 2056 O O . CYS A 1 261 ? 10.305 23.509 14.801 1.00 90.94 261 CYS A O 1
ATOM 2058 N N . THR A 1 262 ? 9.392 25.519 14.300 1.00 88.81 262 THR A N 1
ATOM 2059 C CA . THR A 1 262 ? 9.487 25.474 12.829 1.00 88.81 262 THR A CA 1
ATOM 2060 C C . THR A 1 262 ? 8.733 24.331 12.147 1.00 88.81 262 THR A C 1
ATOM 2062 O O . THR A 1 262 ? 8.823 24.198 10.931 1.00 88.81 262 THR A O 1
ATOM 2065 N N . GLU A 1 263 ? 7.929 23.573 12.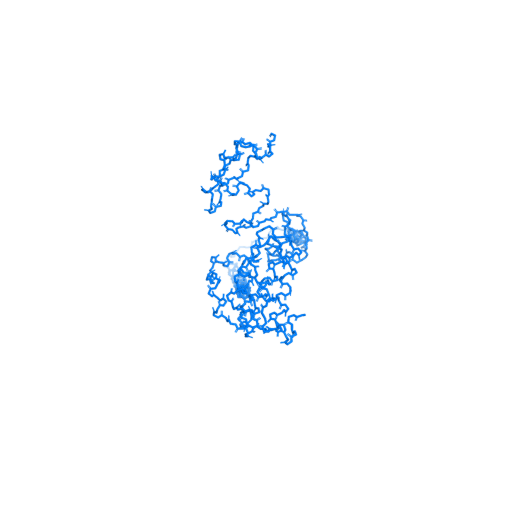893 1.00 92.06 263 GLU A N 1
ATOM 2066 C CA . GLU A 1 263 ? 7.098 22.481 12.383 1.00 92.06 263 GLU A CA 1
ATOM 2067 C C . GLU A 1 263 ? 5.819 22.987 11.703 1.00 92.06 263 GLU A C 1
ATOM 2069 O O . GLU A 1 263 ? 5.353 24.110 11.941 1.00 92.06 263 GLU A O 1
ATOM 2074 N N . ALA A 1 264 ? 5.254 22.130 10.853 1.00 94.25 264 ALA A N 1
ATOM 2075 C CA . ALA A 1 264 ? 3.982 22.348 10.183 1.00 94.25 264 ALA A CA 1
ATOM 2076 C C . ALA A 1 264 ? 2.825 21.973 11.119 1.00 94.25 264 ALA A C 1
ATOM 2078 O O . ALA A 1 264 ? 2.642 20.805 11.452 1.00 94.25 264 ALA A O 1
ATOM 2079 N N . ILE A 1 265 ? 2.033 22.962 11.532 1.00 94.19 265 ILE A N 1
ATOM 2080 C CA . ILE A 1 265 ? 0.891 22.780 12.439 1.00 94.19 265 ILE A CA 1
ATOM 2081 C C . ILE A 1 265 ? -0.404 23.097 11.681 1.00 94.19 265 ILE A C 1
ATOM 2083 O O . ILE A 1 265 ? -0.425 24.072 10.922 1.00 94.19 265 ILE A O 1
ATOM 2087 N N . PRO A 1 266 ? -1.497 22.334 11.862 1.00 94.00 266 PRO A N 1
ATOM 2088 C CA . PRO A 1 266 ? -2.795 22.687 11.295 1.00 94.00 266 PRO A CA 1
ATOM 2089 C C . PRO A 1 266 ? -3.198 24.116 11.677 1.00 94.00 266 PRO A C 1
ATOM 2091 O O . PRO A 1 266 ? -3.120 24.502 12.845 1.00 94.00 266 PRO A O 1
ATOM 2094 N N . LYS A 1 267 ? -3.667 24.917 10.713 1.00 93.75 267 LYS A N 1
ATOM 2095 C CA . LYS A 1 267 ? -4.004 26.337 10.949 1.00 93.75 267 LYS A CA 1
ATOM 2096 C C . LYS A 1 267 ? -5.030 26.538 12.067 1.00 93.75 267 LYS A C 1
ATOM 2098 O O . LYS A 1 267 ? -4.968 27.544 12.764 1.00 93.75 267 LYS A O 1
ATOM 2103 N N . GLN A 1 268 ? -5.940 25.580 12.242 1.00 93.19 268 GLN A N 1
ATOM 2104 C CA . GLN A 1 268 ? -6.968 25.602 13.287 1.00 93.19 268 GLN A CA 1
ATOM 2105 C C . GLN A 1 268 ? -6.368 25.537 14.700 1.00 93.19 268 GLN A C 1
ATOM 2107 O O . GLN A 1 268 ? -6.890 26.156 15.620 1.00 93.19 268 GLN A O 1
ATOM 2112 N N . GLU A 1 269 ? -5.245 24.839 14.860 1.00 92.38 269 GLU A N 1
ATOM 2113 C CA . GLU A 1 269 ? -4.610 24.580 16.156 1.00 92.38 269 GLU A CA 1
ATOM 2114 C C . GLU A 1 269 ? -3.375 25.455 16.389 1.00 92.38 269 GLU A C 1
ATOM 2116 O O . GLU A 1 269 ? -2.915 25.596 17.520 1.00 92.38 269 GLU A O 1
ATOM 2121 N N . LEU A 1 270 ? -2.839 26.088 15.341 1.00 91.44 270 LEU A N 1
ATOM 2122 C CA . LEU A 1 270 ? -1.596 26.859 15.394 1.00 91.44 270 LEU A CA 1
ATOM 2123 C C . LEU A 1 270 ? -1.619 27.954 16.472 1.00 91.44 270 LEU A C 1
ATOM 2125 O O . LEU A 1 270 ? -0.652 28.108 17.221 1.00 91.44 270 LEU A O 1
ATOM 2129 N N . THR A 1 271 ? -2.715 28.707 16.580 1.00 91.25 271 THR A N 1
ATOM 2130 C CA . THR A 1 271 ? -2.838 29.787 17.571 1.00 91.25 271 THR A CA 1
ATOM 2131 C C . THR A 1 271 ? -2.790 29.245 18.997 1.00 91.25 271 THR A C 1
ATOM 2133 O O . THR A 1 271 ? -2.089 29.791 19.852 1.00 91.25 271 THR A O 1
ATOM 2136 N N . GLU A 1 272 ? -3.501 28.149 19.255 1.00 92.75 272 GLU A N 1
ATOM 2137 C CA . GLU A 1 272 ? -3.520 27.507 20.563 1.00 92.75 272 GLU A CA 1
ATOM 2138 C C . GLU A 1 272 ? -2.182 26.844 20.889 1.00 92.75 272 GLU A C 1
ATOM 2140 O O . GLU A 1 272 ? -1.650 27.058 21.976 1.00 92.75 272 GLU A O 1
ATOM 2145 N N . HIS A 1 273 ? -1.584 26.140 19.933 1.00 92.50 273 HIS A N 1
ATOM 2146 C CA . HIS A 1 273 ? -0.270 25.517 20.042 1.00 92.50 273 HIS A CA 1
ATOM 2147 C C . HIS A 1 273 ? 0.819 26.524 20.457 1.00 92.50 273 HIS A C 1
ATOM 2149 O O . HIS A 1 273 ? 1.591 26.277 21.392 1.00 92.50 273 HIS A O 1
ATOM 2155 N N . VAL A 1 274 ? 0.855 27.696 19.808 1.00 91.38 274 VAL A N 1
ATOM 2156 C CA . VAL A 1 274 ? 1.813 28.767 20.125 1.00 91.38 274 VAL A CA 1
ATOM 2157 C C . VAL A 1 274 ? 1.544 29.350 21.513 1.00 91.38 274 VAL A C 1
ATOM 2159 O O . VAL A 1 274 ? 2.487 29.518 22.295 1.00 91.38 274 VAL A O 1
ATOM 2162 N N . ARG A 1 275 ? 0.271 29.616 21.839 1.00 90.94 275 ARG A N 1
ATOM 2163 C CA . ARG A 1 275 ? -0.164 30.170 23.131 1.00 90.94 275 ARG A CA 1
ATOM 2164 C C . ARG A 1 275 ? 0.155 29.231 24.296 1.00 90.94 275 ARG A C 1
ATOM 2166 O O . ARG A 1 275 ? 0.726 29.668 25.292 1.00 90.94 275 ARG A O 1
ATOM 2173 N N . ALA A 1 276 ? -0.181 27.951 24.155 1.00 90.38 276 ALA A N 1
ATOM 2174 C CA . ALA A 1 276 ? 0.003 26.912 25.165 1.00 90.38 276 ALA A CA 1
ATOM 2175 C C . ALA A 1 276 ? 1.463 26.465 25.309 1.00 90.38 276 ALA A C 1
ATOM 2177 O O . ALA A 1 276 ? 1.799 25.764 26.258 1.00 90.38 276 ALA A O 1
ATOM 2178 N N . LYS A 1 277 ? 2.347 26.877 24.388 1.00 87.94 277 LYS A N 1
ATOM 2179 C CA . LYS A 1 277 ? 3.756 26.465 24.361 1.00 87.94 277 LYS A CA 1
ATOM 2180 C C . LYS A 1 277 ? 3.926 24.942 24.293 1.00 87.94 277 LYS A C 1
ATOM 2182 O O . LYS A 1 277 ? 4.893 24.423 24.839 1.00 87.94 277 LYS A O 1
ATOM 2187 N N . ALA A 1 278 ? 3.022 24.259 23.594 1.00 84.44 278 ALA A N 1
ATOM 2188 C CA . ALA A 1 278 ? 2.969 22.799 23.525 1.00 84.44 278 ALA A CA 1
ATOM 2189 C C . ALA A 1 278 ? 4.115 22.159 22.709 1.00 84.44 278 ALA A C 1
ATOM 2191 O O . ALA A 1 278 ? 4.226 20.939 22.665 1.00 84.44 278 ALA A O 1
ATOM 2192 N N . CYS A 1 279 ? 4.970 22.961 22.066 1.00 89.19 279 CYS A N 1
ATOM 2193 C CA . CYS A 1 279 ? 6.117 22.500 21.285 1.00 89.19 279 CYS A CA 1
ATOM 2194 C C . CYS A 1 279 ? 7.465 22.629 22.002 1.00 89.19 279 CYS A C 1
ATOM 2196 O O . CYS A 1 279 ? 7.720 23.600 22.728 1.00 89.19 279 CYS A O 1
ATOM 2198 N N . THR A 1 280 ? 8.396 21.746 21.641 1.00 86.69 280 THR A N 1
ATOM 2199 C CA . THR A 1 280 ? 9.823 21.895 21.946 1.00 86.69 280 THR A CA 1
ATOM 2200 C C . THR A 1 280 ? 10.443 22.929 21.010 1.00 86.69 280 THR A C 1
ATOM 2202 O O . THR A 1 280 ? 10.396 22.795 19.789 1.00 86.69 280 THR A O 1
ATOM 2205 N N . ARG A 1 281 ? 11.008 24.001 21.573 1.00 80.06 281 ARG A N 1
ATOM 2206 C CA . ARG A 1 281 ? 11.659 25.056 20.785 1.00 80.06 281 ARG A CA 1
ATOM 2207 C C . ARG A 1 281 ? 12.904 24.482 20.100 1.00 80.06 281 ARG A C 1
ATOM 2209 O O . ARG A 1 281 ? 13.742 23.903 20.786 1.00 80.06 281 ARG A O 1
ATOM 2216 N N . LYS A 1 282 ? 13.032 24.675 18.785 1.00 73.69 282 LYS A N 1
ATOM 2217 C CA . LYS A 1 282 ? 14.295 24.424 18.079 1.00 73.69 282 LYS A CA 1
ATOM 2218 C C . LYS A 1 282 ? 15.197 25.647 18.276 1.00 73.69 282 LYS A C 1
ATOM 2220 O O . LYS A 1 282 ? 14.693 26.771 18.235 1.00 73.69 282 LYS A O 1
ATOM 2225 N N . TYR A 1 283 ? 16.452 25.386 18.642 1.00 57.78 283 TYR A N 1
ATOM 2226 C CA . TYR A 1 283 ? 17.444 26.376 19.079 1.00 57.78 283 TYR A CA 1
ATOM 2227 C C . TYR A 1 283 ? 17.632 27.514 18.077 1.00 57.78 283 TYR A C 1
ATOM 2229 O O . TYR A 1 283 ? 17.678 27.217 16.863 1.00 57.78 283 TYR A O 1
#

Organism: Acipenser ruthenus (NCBI:txid7906)

Radius of gyration: 31.57 Å; chains: 1; bounding box: 82×55×92 Å

Secondary structure (DSSP, 8-state):
-TTSTTTGGG-HHHHHHTSPPPTT--HHHHHHHHHHHHHHHHHH-SSSSS--HHHHHHHHHHHTT-SSHHHHHHHHHHHHHHHHH-HHHHHHTSPP--TTGGGSHHHHHHHHHHHHHTTPPPHHHHHHHHHHHHHHHHHHHHHHHHHHHHHHHHHHHHHHHHHHTSS--------PPP-PPPP---S-SHHHHHHHHTB-TTT--B-TT-SHHHHHHHHHHT-TTEEE-TTT--EEETTTHHHHHHHTSTTGGGEEE-TTT--EEEHHHHHHHHHHT-SPPP-

InterPro domains:
  IPR011989 Armadillo-like helical [G3DSA:1.25.10.10] (1-150)
  IPR013083 Zinc finger, RING/FYVE/PHD-type [G3DSA:3.30.40.10] (225-281)
  IPR048738 Centrosomal protein CEP104, Zn finger domain [PF21039] (200-281)
  IPR052607 Centrosomal protein 104 kDa-like [PTHR13371] (1-280)
  IPR059245 Centrosomal protein CEP104, TOG domain [PF21040] (1-78)

Sequence (283 aa):
MALFKEVRPLQAIPAELVKPLKPNTPTRLALSQLELLERLLKDLGTDNSGFTADNVMQFAMGALEHSASEVRDTAVRIIQIMYRKNKSAVLEYLPPDDANTRRNILYKNMFDGFAKIDGRPTETQVKTQKKAATQEAEKQKKEEIRALQEQLAALQEIQAEQFICYSGVCSPAGKKAPLVPPPDIGDDQSSVANYLDNLCIFCGEKDDSFNEEGLDLHYWKNCPMLRRCEHCRQVVEIASLMDHLLTECDKKDSFGKCPRCTEAIPKQELTEHVRAKACTRKY

Foldseek 3Di:
DLPDPVNQQVLPLVVVLLPADDQPHDPVVLLVSLVVCLVVCVVPPQPSRNDHLVSLLNRLVNQCLHFAQSSNVSSLSSLLVSCLVPVVSSVVSDDDPDPVLCVQVSSLVSVLSVCVVVVHHRVVNVVVVVVVVVVVVVVVVVVVVVVVVVVVVVVVVVVVVVVVVPDDDDDDDDDDDDDDDPDDPPPPVVVVVLQVQQAAPQQRDGDNCSHPVSNVCCLDHPPPQWTADSQARDIDGPVCNQVCCCPPGPNNVQWDQAPFQRGTDGPVCNVVCNVVVVDDGDD